Protein AF-Q8HUH1-F1 (afdb_monomer)

Nearest PDB structures (foldseek):
  8cwo-assembly1_B  TM=6.783E-01  e=5.719E-05  Cutibacterium acnes
  8btr-assembly1_SA  TM=8.989E-01  e=6.596E-02  Giardia lamblia ATCC 50803
  5xxu-assembly1_A  TM=7.830E-01  e=4.442E-02  Toxoplasma gondii
  8b2l-assembly1_Z1  TM=8.410E-01  e=2.632E-01  Nicotiana tabacum
  4zqb-assembly1_B  TM=5.937E-01  e=9.204E-01  Cereibacter sphaeroides 2.4.1

Mean predicted aligned error: 14.76 Å

Radius of gyration: 34.45 Å; Cα contacts (8 Å, |Δi|>4): 118; chains: 1; bounding box: 95×51×96 Å

Solvent-accessible surface area (backbone atoms only — not comparable to full-atom values): 11900 Å² total; per-residue (Å²): 114,67,68,60,53,54,51,52,53,51,52,53,51,52,54,50,52,56,53,49,53,52,51,53,50,52,51,52,53,54,52,50,53,52,52,52,52,50,54,52,50,52,54,53,50,62,73,46,51,72,72,58,67,78,52,89,68,57,69,69,55,52,51,50,47,49,51,51,48,42,46,65,75,43,34,77,52,85,72,56,60,67,80,71,58,49,51,69,60,36,66,79,41,59,70,69,62,36,51,53,51,51,53,52,47,55,53,46,46,77,75,44,46,71,61,46,71,60,66,94,72,52,70,76,60,47,42,73,38,73,48,78,46,64,40,55,78,83,40,45,67,58,53,54,50,31,61,76,57,53,32,45,36,38,26,38,34,40,96,91,42,69,70,89,82,35,81,41,74,45,85,41,62,53,86,42,68,68,48,45,52,51,56,54,50,52,49,54,54,51,53,53,50,52,50,52,49,52,55,50,52,55,54,56,65,72,74,109

Foldseek 3Di:
DVVVVVVVVVVVVVVVVVVVVVVVVVVVVVVVVVVVVVVVVVVVVVVCVVVCPPPDDPPVVVVVVCVVVCCVLLVQDVVDPCPDPLCVVLVVDDPVVSVVVVVVVVVSCVPCVVVSPDDPDDLVVQLVAEEEEFPCVVCVVVLVVCVVSNHAYEYADEPPGDCVSHPHYDDDDRVDPVGVCVVVVVVVVVVVVVVVVVVVVVVVVVVD

pLDDT: mean 84.34, std 13.66, range [44.09, 97.88]

InterPro domains:
  IPR001865 Small ribosomal subunit protein uS2 [PF00318] (86-187)
  IPR001865 Small ribosomal subunit protein uS2 [PR00395] (128-145)
  IPR001865 Small ribosomal subunit protein uS2 [PR00395] (145-156)
  IPR001865 Small ribosomal subunit protein uS2 [PR00395] (166-180)
  IPR005706 Sm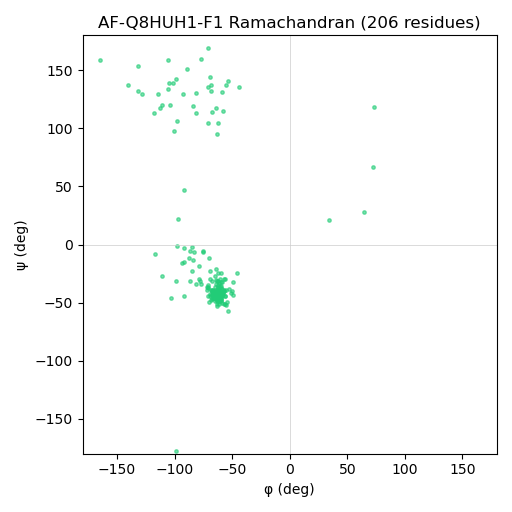all ribosomal subunit protein uS2, bacteria/mitochondria/plastid [MF_00291_B] (3-186)
  IPR005706 Small ribosomal subunit protein uS2, bacteria/mitochondria/plastid [PTHR12534] (100-202)
  IPR005706 Small ribosomal subunit protein uS2, bacteria/mitochondria/plastid [TIGR01011] (86-189)
  IPR023591 Small ribosomal subunit protein uS2, flavodoxin-like domain superfamily [SSF52313] (36-192)

Sequence (208 aa):
MNVYVTLKTKLVAELRQIKQTLQTERNIIRVLRRKLKQIAAQKRFIKFLPKLRYLPTPVTKIEQTARFLVKKFVDPKMKYPMDSIYDKKLSRQSKKVAASRKKKWQRLEKYLGGISNMTKIKEKQIANNVAIIIGQQEEMNAVRECQKLGIKMFHIVDTNCNPGLADHFIPANDDARNSIKFILGKFLTRIRLAHKIKVKFKKTSLKK

Structure (mmCIF, N/CA/C/O backbone):
data_AF-Q8HUH1-F1
#
_entry.id   AF-Q8HUH1-F1
#
loop_
_atom_site.group_PDB
_atom_site.id
_atom_site.type_symbol
_atom_site.label_atom_id
_atom_site.label_alt_id
_atom_site.label_comp_id
_atom_site.label_asym_id
_atom_site.label_entity_id
_atom_site.label_seq_id
_atom_site.pdbx_PDB_ins_code
_atom_site.Cartn_x
_atom_site.Cartn_y
_atom_site.Cartn_z
_atom_site.occupancy
_atom_site.B_iso_or_equiv
_atom_site.auth_seq_id
_atom_site.auth_comp_id
_atom_site.auth_asym_id
_atom_site.auth_atom_id
_atom_site.pdbx_PDB_model_num
ATOM 1 N N . MET A 1 1 ? 70.203 20.960 -59.974 1.00 71.69 1 MET A N 1
ATOM 2 C CA . MET A 1 1 ? 69.481 19.678 -59.771 1.00 71.69 1 MET A CA 1
ATOM 3 C C . MET A 1 1 ? 69.133 19.402 -58.301 1.00 71.69 1 MET A C 1
ATOM 5 O O . MET A 1 1 ? 67.994 19.042 -58.032 1.00 71.69 1 MET A O 1
ATOM 9 N N . ASN A 1 2 ? 70.050 19.624 -57.346 1.00 86.56 2 ASN A N 1
ATOM 10 C CA . ASN A 1 2 ? 69.854 19.256 -55.930 1.00 86.56 2 ASN A CA 1
ATOM 11 C C . ASN A 1 2 ? 68.666 19.952 -55.228 1.00 86.56 2 ASN A C 1
ATOM 13 O O . ASN A 1 2 ? 67.898 19.305 -54.524 1.00 86.56 2 ASN A O 1
ATOM 17 N N . VAL A 1 3 ? 68.453 21.252 -55.476 1.00 91.69 3 VAL A N 1
ATOM 18 C CA . VAL A 1 3 ? 67.347 22.022 -54.865 1.00 91.69 3 VAL A CA 1
ATOM 19 C C . VAL A 1 3 ? 65.976 21.439 -55.223 1.00 91.69 3 VAL A C 1
ATOM 21 O O . VAL A 1 3 ? 65.126 21.278 -54.351 1.00 91.69 3 VAL A O 1
ATOM 24 N N . TYR A 1 4 ? 65.774 21.064 -56.490 1.00 92.69 4 TYR A N 1
ATOM 25 C CA . TYR A 1 4 ? 64.523 20.464 -56.958 1.00 92.69 4 TYR A CA 1
ATOM 26 C C . TYR A 1 4 ? 64.234 19.129 -56.263 1.00 92.69 4 TYR A C 1
ATOM 28 O O . TYR A 1 4 ? 63.110 18.895 -55.824 1.00 92.69 4 TYR A O 1
ATOM 36 N N . VAL A 1 5 ? 65.250 18.271 -56.114 1.00 93.19 5 VAL A N 1
ATOM 37 C CA . VAL A 1 5 ? 65.106 16.984 -55.418 1.00 93.19 5 VAL A CA 1
ATOM 38 C C . VAL A 1 5 ? 64.704 17.211 -53.960 1.00 93.19 5 VAL A C 1
ATOM 40 O O . VAL A 1 5 ? 63.746 16.594 -53.502 1.00 93.19 5 VAL A O 1
ATOM 43 N N . THR A 1 6 ? 65.348 18.151 -53.262 1.00 93.38 6 THR A N 1
ATOM 44 C CA . THR A 1 6 ? 65.014 18.507 -51.872 1.00 93.38 6 THR A CA 1
ATOM 45 C C . THR A 1 6 ? 63.602 19.081 -51.725 1.00 93.38 6 THR A C 1
ATOM 47 O O . THR A 1 6 ? 62.892 18.753 -50.775 1.00 93.38 6 THR A O 1
ATOM 50 N N . LEU A 1 7 ? 63.155 19.931 -52.654 1.00 93.56 7 LEU A N 1
ATOM 51 C CA . LEU A 1 7 ? 61.783 20.454 -52.647 1.00 93.56 7 LEU A CA 1
ATOM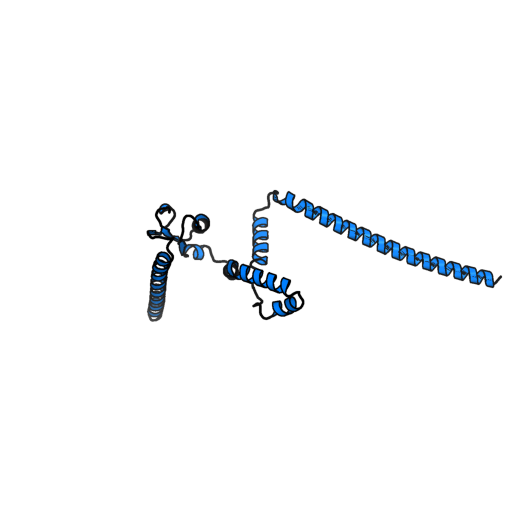 52 C C . LEU A 1 7 ? 60.760 19.344 -52.907 1.00 93.56 7 LEU A C 1
ATOM 54 O O . LEU A 1 7 ? 59.748 19.262 -52.213 1.00 93.56 7 LEU A O 1
ATOM 58 N N . LYS A 1 8 ? 61.047 18.447 -53.857 1.00 94.50 8 LYS A N 1
ATOM 59 C CA . LYS A 1 8 ? 60.194 17.297 -54.171 1.00 94.50 8 LYS A CA 1
ATOM 60 C C . LYS A 1 8 ? 60.069 16.345 -52.980 1.00 94.50 8 LYS A C 1
ATOM 62 O O . LYS A 1 8 ? 58.963 15.896 -52.688 1.00 94.50 8 LYS A O 1
ATOM 67 N N . THR A 1 9 ? 61.161 16.040 -52.276 1.00 93.94 9 THR A N 1
ATOM 68 C CA . THR A 1 9 ? 61.117 15.163 -51.092 1.00 93.94 9 THR A CA 1
ATOM 69 C C . THR A 1 9 ? 60.332 15.795 -49.946 1.00 93.94 9 THR A C 1
ATOM 71 O O . THR A 1 9 ? 59.508 15.104 -49.345 1.00 93.94 9 THR A O 1
ATOM 74 N N . LYS A 1 10 ? 60.506 17.102 -49.697 1.00 94.75 10 LYS A N 1
ATOM 75 C CA . LYS A 1 10 ? 59.696 17.859 -48.727 1.00 94.75 10 LYS A CA 1
ATOM 76 C C . LYS A 1 10 ? 58.208 17.819 -49.078 1.00 94.75 10 LYS A C 1
ATOM 78 O O . LYS A 1 10 ? 57.406 17.417 -48.244 1.00 94.75 10 LYS A O 1
ATOM 83 N N . LEU A 1 11 ? 57.843 18.126 -50.325 1.00 95.44 11 LEU A N 1
ATOM 84 C CA . LEU A 1 11 ? 56.451 18.081 -50.788 1.00 95.44 11 LEU A CA 1
ATOM 85 C C . LEU A 1 11 ? 55.827 16.688 -50.606 1.00 95.44 11 LEU A C 1
ATOM 87 O O . LEU A 1 11 ? 54.699 16.561 -50.135 1.00 95.44 11 LEU A O 1
ATOM 91 N N . VAL A 1 12 ? 56.560 15.625 -50.949 1.00 95.94 12 VAL A N 1
ATOM 92 C CA . VAL A 1 12 ? 56.089 14.242 -50.768 1.00 95.94 12 VAL A CA 1
ATOM 93 C C . VAL A 1 12 ? 55.913 13.894 -49.285 1.00 95.94 12 VAL A C 1
ATOM 95 O O . VAL A 1 12 ? 54.976 13.168 -48.949 1.00 95.94 12 VAL A O 1
ATOM 98 N N . ALA A 1 13 ? 56.777 14.392 -48.397 1.00 95.06 13 ALA A N 1
ATOM 99 C CA . ALA A 1 13 ? 56.647 14.188 -46.955 1.00 95.06 13 ALA A CA 1
ATOM 100 C C . ALA A 1 13 ? 55.390 14.876 -46.392 1.00 95.06 13 ALA A C 1
ATOM 102 O O . ALA A 1 13 ? 54.606 14.220 -45.704 1.00 95.06 13 ALA A O 1
ATOM 103 N N . GLU A 1 14 ? 55.143 16.133 -46.768 1.00 95.88 14 GLU A N 1
ATOM 104 C CA . GLU A 1 14 ? 53.935 16.885 -46.391 1.00 95.88 14 GLU A CA 1
ATOM 105 C C . GLU A 1 14 ? 52.658 16.186 -46.883 1.00 95.88 14 GLU A C 1
ATOM 107 O O . GLU A 1 14 ? 51.730 15.927 -46.115 1.00 95.88 14 GLU A O 1
ATOM 112 N N . LEU A 1 15 ? 52.628 15.756 -48.151 1.00 97.06 15 LEU A N 1
ATOM 113 C CA . LEU A 1 15 ? 51.492 15.011 -48.708 1.00 97.06 15 LEU A CA 1
ATOM 114 C C . LEU A 1 15 ? 51.233 13.690 -47.967 1.00 97.06 15 LEU A C 1
ATOM 116 O O . LEU A 1 15 ? 50.078 13.287 -47.798 1.00 97.06 15 LEU A O 1
ATOM 120 N N . ARG A 1 16 ? 52.286 13.001 -47.503 1.00 96.12 16 ARG A N 1
ATOM 121 C CA . ARG A 1 16 ? 52.143 11.789 -46.679 1.00 96.12 16 ARG A CA 1
ATOM 122 C C . ARG A 1 16 ? 51.528 12.103 -45.316 1.00 96.12 16 ARG A C 1
ATOM 124 O O . ARG A 1 16 ? 50.660 11.342 -44.888 1.00 96.12 16 ARG A O 1
ATOM 131 N N . GLN A 1 17 ? 51.924 13.198 -44.667 1.00 95.56 17 GLN A N 1
ATOM 132 C CA . GLN A 1 17 ? 51.336 13.626 -43.393 1.00 95.56 17 GLN A CA 1
ATOM 133 C C . GLN A 1 17 ? 49.855 13.988 -43.552 1.00 95.56 17 GLN A C 1
ATOM 135 O O . GLN A 1 17 ? 49.021 13.455 -42.821 1.00 95.56 17 GLN A O 1
ATOM 140 N N . ILE A 1 18 ? 49.506 14.780 -44.573 1.00 95.81 18 ILE A N 1
ATOM 141 C CA . ILE A 1 18 ? 48.110 15.133 -44.895 1.00 95.81 18 ILE A CA 1
ATOM 142 C C . ILE A 1 18 ? 47.269 13.873 -45.155 1.00 95.81 18 ILE A C 1
ATOM 144 O O . ILE A 1 18 ? 46.130 13.750 -44.706 1.00 95.81 18 ILE A O 1
ATOM 148 N N . LYS A 1 19 ? 47.827 12.883 -45.860 1.00 96.75 19 LYS A N 1
ATOM 149 C CA . LYS A 1 19 ? 47.139 11.608 -46.097 1.00 96.75 19 LYS A CA 1
ATOM 150 C C . LYS A 1 19 ? 46.885 10.838 -44.795 1.00 96.75 19 LYS A C 1
ATOM 152 O O . LYS A 1 19 ? 45.825 10.225 -44.653 1.00 96.75 19 LYS A O 1
ATOM 157 N N . GLN A 1 20 ? 47.837 10.843 -43.861 1.00 95.38 20 GLN A N 1
ATOM 158 C CA . GLN A 1 20 ? 47.699 10.173 -42.565 1.00 95.38 20 GLN A CA 1
ATOM 159 C C . GLN A 1 20 ? 46.637 10.843 -41.684 1.00 95.38 20 GLN A C 1
ATOM 161 O O . GLN A 1 20 ? 45.784 10.135 -41.146 1.00 95.38 20 GLN A O 1
ATOM 166 N N . THR A 1 21 ? 46.637 12.177 -41.584 1.00 96.00 21 THR A N 1
ATOM 167 C CA . THR A 1 21 ? 45.631 12.932 -40.813 1.00 96.00 21 THR A CA 1
ATOM 168 C C . THR A 1 21 ? 44.225 12.740 -41.379 1.00 96.00 21 THR A C 1
ATOM 170 O O . THR A 1 21 ? 43.282 12.452 -40.647 1.00 96.00 21 THR A O 1
ATOM 173 N N . LEU A 1 22 ? 44.078 12.754 -42.704 1.00 96.56 22 LEU A N 1
ATOM 174 C CA . LEU A 1 22 ? 42.796 12.481 -43.352 1.00 96.56 22 LEU A CA 1
ATOM 175 C C . LEU A 1 22 ? 42.304 11.052 -43.049 1.00 96.56 22 LEU A C 1
ATOM 177 O O . LEU A 1 22 ? 41.114 10.820 -42.810 1.00 96.56 22 LEU A O 1
ATOM 181 N N . GLN A 1 23 ? 43.208 10.069 -43.017 1.00 95.44 23 GLN A N 1
ATOM 182 C CA . GLN A 1 23 ? 42.856 8.688 -42.689 1.00 95.44 23 GLN A CA 1
ATOM 183 C C . GLN A 1 23 ? 42.411 8.526 -41.224 1.00 95.44 23 GLN A C 1
ATOM 185 O O . GLN A 1 23 ? 41.454 7.786 -40.961 1.00 95.44 23 GLN A O 1
ATOM 190 N N . THR A 1 24 ? 43.052 9.212 -40.270 1.00 95.44 24 THR A N 1
ATOM 191 C CA . THR A 1 24 ? 42.638 9.192 -38.856 1.00 95.44 24 THR A CA 1
ATOM 192 C C . THR A 1 24 ? 41.284 9.874 -38.661 1.00 95.44 24 THR A C 1
ATOM 194 O O . THR A 1 24 ? 40.402 9.288 -38.026 1.00 95.44 24 THR A O 1
ATOM 197 N N . GLU A 1 25 ? 41.046 11.024 -39.294 1.00 95.44 25 GLU A N 1
ATOM 198 C CA . GLU A 1 25 ? 39.745 11.706 -39.282 1.00 95.44 25 GLU A CA 1
ATOM 199 C C . GLU A 1 25 ? 38.627 10.844 -39.880 1.00 95.44 25 GLU A C 1
ATOM 201 O O . GLU A 1 25 ? 37.563 10.678 -39.273 1.00 95.44 25 GLU A O 1
ATOM 206 N N . ARG A 1 26 ? 38.872 10.200 -41.031 1.00 95.75 26 ARG A N 1
ATOM 207 C CA . ARG A 1 26 ? 37.918 9.253 -41.638 1.00 95.75 26 ARG A CA 1
ATOM 208 C C . ARG A 1 26 ? 37.561 8.112 -40.687 1.00 95.75 26 ARG A C 1
ATOM 210 O O . ARG A 1 26 ? 36.394 7.712 -40.620 1.00 95.75 26 ARG A O 1
ATOM 217 N N . ASN A 1 27 ? 38.536 7.585 -39.947 1.00 95.75 27 ASN A N 1
ATOM 218 C CA . ASN A 1 27 ? 38.299 6.536 -38.957 1.00 95.75 27 ASN A CA 1
ATOM 219 C C . ASN A 1 27 ? 37.453 7.047 -37.777 1.00 95.75 27 ASN A C 1
ATOM 221 O O . ASN A 1 27 ? 36.496 6.371 -37.387 1.00 95.75 27 ASN A O 1
ATOM 225 N N . ILE A 1 28 ? 37.734 8.250 -37.263 1.00 95.94 28 ILE A N 1
ATOM 226 C CA . ILE A 1 28 ? 36.953 8.893 -36.193 1.00 95.94 28 ILE A CA 1
ATOM 227 C C . ILE A 1 28 ? 35.496 9.094 -36.632 1.00 95.94 28 ILE A C 1
ATOM 229 O O . ILE A 1 28 ? 34.571 8.669 -35.931 1.00 95.94 28 ILE A O 1
ATOM 233 N N . ILE A 1 29 ? 35.272 9.645 -37.830 1.00 96.12 29 ILE A N 1
ATOM 234 C CA . ILE A 1 29 ? 33.930 9.853 -38.397 1.00 96.12 29 ILE A CA 1
ATOM 235 C C . ILE A 1 29 ? 33.189 8.518 -38.548 1.00 96.12 29 ILE A C 1
ATOM 237 O O . ILE A 1 29 ? 32.000 8.423 -38.227 1.00 96.12 29 ILE A O 1
ATOM 241 N N . ARG A 1 30 ? 33.873 7.454 -38.991 1.00 96.25 30 ARG A N 1
ATOM 242 C CA . ARG A 1 30 ? 33.279 6.113 -39.127 1.00 96.25 30 ARG A CA 1
ATOM 243 C C . ARG A 1 30 ? 32.783 5.572 -37.783 1.00 96.25 30 ARG A C 1
ATOM 245 O O . ARG A 1 30 ? 31.670 5.045 -37.712 1.00 96.25 30 ARG A O 1
ATOM 252 N N . VAL A 1 31 ? 33.575 5.711 -36.718 1.00 96.50 31 VAL A N 1
ATOM 253 C CA . VAL A 1 31 ? 33.194 5.279 -35.360 1.00 96.50 31 VAL A CA 1
ATOM 254 C C . VAL A 1 31 ? 32.037 6.122 -34.821 1.00 96.50 31 VAL A C 1
ATOM 256 O O . VAL A 1 31 ? 31.073 5.567 -34.285 1.00 96.50 31 VAL A O 1
ATOM 259 N N . LEU A 1 32 ? 32.083 7.442 -35.014 1.00 97.12 32 LEU A N 1
ATOM 260 C CA . LEU A 1 32 ? 31.020 8.352 -34.590 1.00 97.12 32 LEU A CA 1
ATOM 261 C C . LEU A 1 32 ? 29.682 8.010 -35.266 1.00 97.12 32 LEU A C 1
ATOM 263 O O . LEU A 1 32 ? 28.665 7.881 -34.583 1.00 97.12 32 LEU A O 1
ATOM 267 N N . ARG A 1 33 ? 29.686 7.756 -36.583 1.00 97.00 33 ARG A N 1
ATOM 268 C CA . ARG A 1 33 ? 28.496 7.317 -37.337 1.00 97.00 33 ARG A CA 1
ATOM 269 C C . ARG A 1 33 ? 27.902 6.019 -36.780 1.00 97.00 33 ARG A C 1
ATOM 271 O O . ARG A 1 33 ? 26.683 5.917 -36.649 1.00 97.00 33 ARG A O 1
ATOM 278 N N . ARG A 1 34 ? 28.737 5.039 -36.401 1.00 95.75 34 ARG A N 1
ATOM 279 C CA . ARG A 1 34 ? 28.272 3.785 -35.769 1.00 95.75 34 ARG A CA 1
ATOM 280 C C . ARG A 1 34 ? 27.598 4.040 -34.416 1.00 95.75 34 ARG A C 1
ATOM 282 O O . ARG A 1 34 ? 26.506 3.520 -34.188 1.00 95.75 34 ARG A O 1
ATOM 289 N N . LYS A 1 35 ? 28.197 4.872 -33.555 1.00 95.94 35 LYS A N 1
ATOM 290 C CA . LYS A 1 35 ? 27.619 5.242 -32.247 1.00 95.94 35 LYS A CA 1
ATOM 291 C C . LYS A 1 35 ? 26.292 5.990 -32.397 1.00 95.94 35 LYS A C 1
ATOM 293 O O . LYS A 1 35 ? 25.323 5.657 -31.720 1.00 95.94 35 LYS A O 1
ATOM 298 N N . LEU A 1 36 ? 26.211 6.943 -33.329 1.00 96.25 36 LEU A N 1
ATOM 299 C CA . LEU A 1 36 ? 24.969 7.669 -33.618 1.00 96.25 36 LEU A CA 1
ATOM 300 C C . LEU A 1 36 ? 23.858 6.729 -34.109 1.00 96.25 36 LEU A C 1
ATOM 302 O O . LEU A 1 36 ? 22.723 6.836 -33.645 1.00 96.25 36 LEU A O 1
ATOM 306 N N . LYS A 1 37 ? 24.184 5.755 -34.972 1.00 95.88 37 LYS A N 1
ATOM 307 C CA . LYS A 1 37 ? 23.226 4.735 -35.433 1.00 95.88 37 LYS A CA 1
ATOM 308 C C . LYS A 1 37 ? 22.716 3.859 -34.282 1.00 95.88 37 LYS A C 1
ATOM 310 O O . LYS A 1 37 ? 21.519 3.585 -34.219 1.00 95.88 37 LYS A O 1
ATOM 315 N N . GLN A 1 38 ? 23.587 3.466 -33.348 1.00 94.44 38 GLN A N 1
ATOM 316 C CA . GLN A 1 38 ? 23.181 2.735 -32.140 1.00 94.44 38 GLN A CA 1
ATOM 317 C C . GLN A 1 38 ? 22.246 3.561 -31.249 1.00 94.44 38 GLN A C 1
ATOM 319 O O . GLN A 1 38 ? 21.198 3.062 -30.844 1.00 94.44 38 GLN A O 1
ATOM 324 N N . ILE A 1 39 ? 22.574 4.830 -30.986 1.00 92.75 39 ILE A N 1
ATOM 325 C CA . ILE A 1 39 ? 21.726 5.726 -30.184 1.00 92.75 39 ILE A CA 1
ATOM 326 C C . ILE A 1 39 ? 20.357 5.919 -30.854 1.00 92.75 39 ILE A C 1
ATOM 328 O O . ILE A 1 39 ? 19.325 5.879 -30.184 1.00 92.75 39 ILE A O 1
ATOM 332 N N . ALA A 1 40 ? 20.320 6.084 -32.179 1.00 92.38 40 ALA A N 1
ATOM 333 C CA . ALA A 1 40 ? 19.071 6.184 -32.930 1.00 92.38 40 ALA A CA 1
ATOM 334 C C . ALA A 1 40 ? 18.226 4.900 -32.821 1.00 92.38 40 ALA A C 1
ATOM 336 O O . ALA A 1 40 ? 17.015 4.978 -32.600 1.00 92.38 40 ALA A O 1
ATOM 337 N N . ALA A 1 41 ? 18.854 3.720 -32.901 1.00 91.81 41 ALA A N 1
ATOM 338 C CA . ALA A 1 41 ? 18.177 2.436 -32.717 1.00 91.81 41 ALA A CA 1
ATOM 339 C C . ALA A 1 41 ? 17.604 2.279 -31.297 1.00 91.81 41 ALA A C 1
ATOM 341 O O . ALA A 1 41 ? 16.448 1.884 -31.147 1.00 91.81 41 ALA A O 1
ATOM 342 N N . GLN A 1 42 ? 18.361 2.664 -30.264 1.00 89.50 42 GLN A N 1
ATOM 343 C CA . GLN A 1 42 ? 17.894 2.663 -28.873 1.00 89.50 42 GLN A CA 1
ATOM 344 C C . GLN A 1 42 ? 16.696 3.601 -28.674 1.00 89.50 42 GLN A C 1
ATOM 346 O O . GLN A 1 42 ? 15.692 3.202 -28.085 1.00 89.50 42 GLN A O 1
ATOM 351 N N . LYS A 1 43 ? 16.751 4.826 -29.217 1.00 86.19 43 LYS A N 1
ATOM 352 C CA . LYS A 1 43 ? 15.625 5.775 -29.173 1.00 86.19 43 LYS A CA 1
ATOM 353 C C . LYS A 1 43 ? 14.382 5.217 -29.871 1.00 86.19 43 LYS A C 1
ATOM 355 O O . LYS A 1 43 ? 13.279 5.329 -29.335 1.00 86.19 43 LYS A O 1
ATOM 360 N N . ARG A 1 44 ? 14.551 4.574 -31.034 1.00 84.88 44 ARG A N 1
ATOM 361 C CA . ARG A 1 44 ? 13.457 3.900 -31.748 1.00 84.88 44 ARG A CA 1
ATOM 362 C C . ARG A 1 44 ? 12.860 2.784 -30.891 1.00 84.88 44 ARG A C 1
ATOM 364 O O . ARG A 1 44 ? 11.644 2.742 -30.743 1.00 84.88 44 ARG A O 1
ATOM 371 N N . PHE A 1 45 ? 13.692 1.945 -30.276 1.00 79.81 45 PHE A N 1
ATOM 372 C CA . PHE A 1 45 ? 13.247 0.861 -29.398 1.00 79.81 45 PHE A CA 1
ATOM 373 C C . PHE A 1 45 ? 12.439 1.374 -28.197 1.00 79.81 45 PHE A C 1
ATOM 375 O O . PHE A 1 45 ? 11.352 0.867 -27.934 1.00 79.81 45 PHE A O 1
ATOM 382 N N . ILE A 1 46 ? 12.896 2.445 -27.534 1.00 76.94 46 ILE A N 1
ATOM 383 C CA . ILE A 1 46 ? 12.171 3.067 -26.412 1.00 76.94 46 ILE A CA 1
ATOM 384 C C . ILE A 1 46 ? 10.774 3.548 -26.840 1.00 76.94 46 ILE A C 1
ATOM 386 O O . ILE A 1 46 ? 9.816 3.354 -26.095 1.00 76.94 46 ILE A O 1
ATOM 390 N N . LYS A 1 47 ? 10.620 4.096 -28.055 1.00 80.25 47 LYS A N 1
ATOM 391 C CA . LYS A 1 47 ? 9.306 4.494 -28.602 1.00 80.25 47 LYS A CA 1
ATOM 392 C C . LYS A 1 47 ? 8.365 3.297 -28.822 1.00 80.25 47 LYS A C 1
ATOM 394 O O . LYS A 1 47 ? 7.150 3.468 -28.766 1.00 80.25 47 LYS A O 1
ATOM 399 N N . PHE A 1 48 ? 8.900 2.095 -29.052 1.00 78.31 48 PHE A N 1
ATOM 400 C CA . PHE A 1 48 ? 8.114 0.867 -29.215 1.00 78.31 48 PHE A CA 1
ATOM 401 C C . PHE A 1 48 ? 7.748 0.180 -27.890 1.00 78.31 48 PHE A C 1
ATOM 403 O O . PHE A 1 48 ? 6.742 -0.526 -27.856 1.00 78.31 48 PHE A O 1
ATOM 410 N N . LEU A 1 49 ? 8.490 0.409 -26.796 1.00 73.56 49 LEU A N 1
ATOM 411 C CA . LEU A 1 49 ? 8.260 -0.252 -25.500 1.00 73.56 49 LEU A CA 1
ATOM 412 C C . LEU A 1 49 ? 6.804 -0.191 -24.990 1.00 73.56 49 LEU A C 1
ATOM 414 O O . LEU A 1 49 ? 6.321 -1.221 -24.521 1.00 73.56 49 LEU A O 1
ATOM 418 N N . PRO A 1 50 ? 6.061 0.932 -25.093 1.00 74.44 50 PRO A N 1
ATOM 419 C CA . PRO A 1 50 ? 4.666 0.969 -24.654 1.00 74.44 50 PRO A CA 1
ATOM 420 C C . PRO A 1 50 ? 3.757 -0.005 -25.413 1.00 74.44 50 PRO A C 1
ATOM 422 O O . PRO A 1 50 ? 2.843 -0.562 -24.813 1.00 74.44 50 PRO A O 1
ATOM 425 N N . LYS A 1 51 ? 4.020 -0.255 -26.706 1.00 75.19 51 LYS A N 1
ATOM 426 C CA . LYS A 1 51 ? 3.232 -1.195 -27.524 1.00 75.19 51 LYS A CA 1
ATOM 427 C C . LYS A 1 51 ? 3.437 -2.648 -27.091 1.00 75.19 51 LYS A C 1
ATOM 429 O O . LYS A 1 51 ? 2.515 -3.445 -27.189 1.00 75.19 51 LYS A O 1
ATOM 434 N N . LEU A 1 52 ? 4.616 -2.974 -26.556 1.00 69.81 52 LEU A N 1
ATOM 435 C CA . LEU A 1 52 ? 4.939 -4.310 -26.044 1.00 69.81 52 LEU A CA 1
ATOM 436 C C . LEU A 1 52 ? 4.284 -4.610 -24.684 1.00 69.81 52 LEU A C 1
ATOM 438 O O . LEU A 1 52 ? 4.380 -5.735 -24.207 1.00 69.81 52 LEU A O 1
ATOM 442 N N . ARG A 1 53 ? 3.608 -3.633 -24.058 1.00 68.62 53 ARG A N 1
ATOM 443 C CA . ARG A 1 53 ? 2.924 -3.815 -22.766 1.00 68.62 53 ARG A CA 1
ATOM 444 C C . ARG A 1 53 ? 1.803 -4.857 -22.829 1.00 68.62 53 ARG A C 1
ATOM 446 O O . ARG A 1 53 ? 1.556 -5.515 -21.829 1.00 68.62 53 ARG A O 1
ATOM 453 N N . TYR A 1 54 ? 1.146 -4.991 -23.981 1.00 70.12 54 TYR A N 1
ATOM 454 C CA . TYR A 1 54 ? 0.009 -5.898 -24.177 1.00 70.12 54 TYR A CA 1
ATOM 455 C C . TYR A 1 54 ? 0.419 -7.333 -24.530 1.00 70.12 54 TYR A C 1
ATOM 457 O O . TYR A 1 54 ? -0.447 -8.184 -24.700 1.00 70.12 54 TYR A O 1
ATOM 465 N N . LEU A 1 55 ? 1.719 -7.616 -24.670 1.00 72.88 55 LEU A N 1
ATOM 466 C CA . LEU A 1 55 ? 2.170 -8.981 -24.916 1.00 72.88 55 LEU A CA 1
ATOM 467 C C . LEU A 1 55 ? 1.928 -9.840 -23.668 1.00 72.88 55 LEU A C 1
ATOM 469 O O . LEU A 1 55 ? 2.234 -9.386 -22.558 1.00 72.88 55 LEU A O 1
ATOM 473 N N . PRO A 1 56 ? 1.439 -11.083 -23.830 1.00 74.06 56 PRO A N 1
ATOM 474 C CA . PRO A 1 56 ? 1.331 -12.014 -22.719 1.00 74.06 56 PRO A CA 1
ATOM 475 C C . PRO A 1 56 ? 2.725 -12.206 -22.116 1.00 74.06 56 PRO A C 1
ATOM 477 O O . PRO A 1 56 ? 3.654 -12.691 -22.763 1.00 74.06 56 PRO A O 1
ATOM 480 N N . THR A 1 57 ? 2.894 -11.763 -20.873 1.00 72.62 57 THR A N 1
ATOM 481 C CA . THR A 1 57 ? 4.117 -12.004 -20.111 1.00 72.62 57 THR A CA 1
ATOM 482 C C . THR A 1 57 ? 3.920 -13.283 -19.304 1.00 72.62 57 THR A C 1
ATOM 484 O O . THR A 1 57 ? 2.905 -13.406 -18.619 1.00 72.62 57 THR A O 1
ATOM 487 N N . PRO A 1 58 ? 4.859 -14.247 -19.354 1.00 79.75 58 PRO A N 1
ATOM 488 C CA . PRO A 1 58 ? 4.790 -15.415 -18.486 1.00 79.75 58 PRO A CA 1
ATOM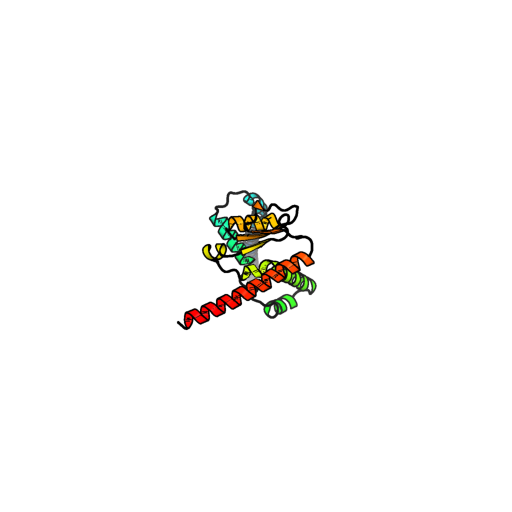 489 C C . PRO A 1 58 ? 4.669 -14.982 -17.020 1.00 79.75 58 PRO A C 1
ATOM 491 O O . PRO A 1 58 ? 5.350 -14.040 -16.604 1.00 79.75 58 PRO A O 1
ATOM 494 N N . VAL A 1 59 ? 3.848 -15.681 -16.229 1.00 78.69 59 VAL A N 1
ATOM 495 C CA . VAL A 1 59 ? 3.607 -15.363 -14.805 1.00 78.69 59 VAL A CA 1
ATOM 496 C C . VAL A 1 59 ? 4.926 -15.247 -14.027 1.00 78.69 59 VAL A C 1
ATOM 498 O O . VAL A 1 59 ? 5.109 -14.321 -13.239 1.00 78.69 59 VAL A O 1
ATOM 501 N N . THR A 1 60 ? 5.902 -16.102 -14.346 1.00 79.62 60 THR A N 1
ATOM 502 C CA . THR A 1 60 ? 7.261 -16.070 -13.778 1.00 79.62 60 THR A CA 1
ATOM 503 C C . THR A 1 60 ? 7.988 -14.750 -14.041 1.00 79.62 60 THR A C 1
ATOM 505 O O . THR A 1 60 ? 8.702 -14.246 -13.176 1.00 79.62 60 THR A O 1
ATOM 508 N N . LYS A 1 61 ? 7.798 -14.141 -15.216 1.00 79.25 61 LYS A N 1
ATOM 509 C CA . LYS A 1 61 ? 8.422 -12.867 -15.586 1.00 79.25 61 LYS A CA 1
ATOM 510 C C . LYS A 1 61 ? 7.739 -11.678 -14.917 1.00 79.25 61 LYS A C 1
ATOM 512 O O . LYS A 1 61 ? 8.428 -10.724 -14.549 1.00 79.25 61 LYS A O 1
ATOM 517 N N . ILE A 1 62 ? 6.420 -11.740 -14.715 1.00 75.62 62 ILE A N 1
ATOM 518 C CA . ILE A 1 62 ? 5.680 -10.761 -13.903 1.00 75.62 62 ILE A CA 1
ATOM 519 C C . ILE A 1 62 ? 6.183 -10.819 -12.461 1.00 75.62 62 ILE A C 1
ATOM 521 O O . ILE A 1 62 ? 6.550 -9.782 -11.919 1.00 75.62 62 ILE A O 1
ATOM 525 N N . GLU A 1 63 ? 6.298 -12.015 -11.876 1.00 74.69 63 GLU A N 1
ATOM 526 C CA . GLU A 1 63 ? 6.836 -12.207 -10.524 1.00 74.69 63 GLU A CA 1
ATOM 527 C C . GLU A 1 63 ? 8.278 -11.693 -10.413 1.00 74.69 63 GLU A C 1
ATOM 529 O O . GLU A 1 63 ? 8.597 -10.962 -9.481 1.00 74.69 63 GLU A O 1
ATOM 534 N N . GLN A 1 64 ? 9.154 -12.007 -11.373 1.00 76.25 64 GLN A N 1
ATOM 535 C CA . GLN A 1 64 ? 10.531 -11.498 -11.398 1.00 76.25 64 GLN A CA 1
ATOM 536 C C . GLN A 1 64 ? 10.584 -9.974 -11.523 1.00 76.25 64 GLN A C 1
ATOM 538 O O . GLN A 1 64 ? 11.397 -9.336 -10.857 1.00 76.25 64 GLN A O 1
ATOM 543 N N . THR A 1 65 ? 9.718 -9.382 -12.349 1.00 72.56 65 THR A N 1
ATOM 544 C CA . THR A 1 65 ? 9.639 -7.927 -12.534 1.00 72.56 65 THR A CA 1
ATOM 545 C C . THR A 1 65 ? 9.089 -7.261 -11.282 1.00 72.56 65 THR A C 1
ATOM 547 O O . THR A 1 65 ? 9.669 -6.286 -10.821 1.00 72.56 65 THR A O 1
ATOM 550 N N . ALA A 1 66 ? 8.033 -7.810 -10.683 1.00 71.50 66 ALA A N 1
ATOM 551 C CA . ALA A 1 66 ? 7.489 -7.361 -9.411 1.00 71.50 66 ALA A CA 1
ATOM 552 C C . ALA A 1 66 ? 8.540 -7.496 -8.309 1.00 71.50 66 ALA A C 1
ATOM 554 O O . ALA A 1 66 ? 8.805 -6.522 -7.629 1.00 71.50 66 ALA A O 1
ATOM 555 N N . ARG A 1 67 ? 9.239 -8.630 -8.192 1.00 67.81 67 ARG A N 1
ATOM 556 C CA . ARG A 1 67 ? 10.346 -8.826 -7.245 1.00 67.81 67 ARG A CA 1
ATOM 557 C C . ARG A 1 67 ? 11.495 -7.862 -7.505 1.00 67.81 67 ARG A C 1
ATOM 559 O O . ARG A 1 67 ? 12.082 -7.388 -6.548 1.00 67.81 67 ARG A O 1
ATOM 566 N N . PHE A 1 68 ? 11.827 -7.553 -8.756 1.00 69.88 68 PHE A N 1
ATOM 567 C CA . PHE A 1 68 ? 12.854 -6.571 -9.108 1.00 69.88 68 PHE A CA 1
ATOM 568 C C . PHE A 1 68 ? 12.426 -5.139 -8.778 1.00 69.88 68 PHE A C 1
ATOM 570 O O . PHE A 1 68 ? 13.225 -4.374 -8.250 1.00 69.88 68 PHE A O 1
ATOM 577 N N . LEU A 1 69 ? 11.177 -4.771 -9.072 1.00 64.38 69 LEU A N 1
ATOM 578 C CA . LEU A 1 69 ? 10.609 -3.462 -8.765 1.00 64.38 69 LEU A CA 1
ATOM 579 C C . LEU A 1 69 ? 10.444 -3.295 -7.261 1.00 64.38 69 LEU A C 1
ATOM 581 O O . LEU A 1 69 ? 10.913 -2.304 -6.730 1.00 64.38 69 LEU A O 1
ATOM 585 N N . VAL A 1 70 ? 9.866 -4.277 -6.573 1.00 63.66 70 VAL A N 1
ATOM 586 C CA . VAL A 1 70 ? 9.814 -4.364 -5.114 1.00 63.66 70 VAL A CA 1
ATOM 587 C C . VAL A 1 70 ? 11.232 -4.305 -4.586 1.00 63.66 70 VAL A C 1
ATOM 589 O O . VAL A 1 70 ? 11.512 -3.397 -3.850 1.00 63.66 70 VAL A O 1
ATOM 592 N N . LYS A 1 71 ? 12.196 -5.101 -5.042 1.00 62.53 71 LYS A N 1
ATOM 593 C CA . LYS A 1 71 ? 13.592 -4.961 -4.597 1.00 62.53 71 LYS A CA 1
ATOM 594 C C . LYS A 1 71 ? 14.206 -3.590 -4.906 1.00 62.53 71 LYS A C 1
ATOM 596 O O . LYS A 1 71 ? 15.133 -3.228 -4.222 1.00 62.53 71 LYS A O 1
ATOM 601 N N . LYS A 1 72 ? 13.735 -2.829 -5.899 1.00 61.22 72 LYS A N 1
ATOM 602 C CA . LYS A 1 72 ? 14.194 -1.450 -6.171 1.00 61.22 72 LYS A CA 1
ATOM 603 C C . LYS A 1 72 ? 13.456 -0.371 -5.367 1.00 61.22 72 LYS A C 1
ATOM 605 O O . LYS A 1 72 ? 13.997 0.703 -5.127 1.00 61.22 72 LYS A O 1
ATOM 610 N N . PHE A 1 73 ? 12.184 -0.595 -5.046 1.00 56.56 73 PHE A N 1
ATOM 611 C CA . PHE A 1 73 ? 11.316 0.336 -4.315 1.00 56.56 73 PHE A CA 1
ATOM 612 C C . PHE A 1 73 ? 11.375 0.063 -2.807 1.00 56.56 73 PHE A C 1
ATOM 614 O O . PHE A 1 73 ? 11.529 0.976 -2.006 1.00 56.56 73 PHE A O 1
ATOM 621 N N . VAL A 1 74 ? 11.308 -1.216 -2.472 1.00 52.47 74 VAL A N 1
ATOM 622 C CA . VAL A 1 74 ? 11.662 -1.934 -1.243 1.00 52.47 74 VAL A CA 1
ATOM 623 C C . VAL A 1 74 ? 13.117 -2.426 -1.365 1.00 52.47 74 VAL A C 1
ATOM 625 O O . VAL A 1 74 ? 13.436 -3.597 -1.149 1.00 52.47 74 VAL A O 1
ATOM 628 N N . ASP A 1 75 ? 14.018 -1.537 -1.793 1.00 46.66 75 ASP A N 1
ATOM 629 C CA . ASP A 1 75 ? 15.451 -1.787 -1.637 1.00 46.66 75 ASP A CA 1
ATOM 630 C C . ASP A 1 75 ? 15.721 -1.975 -0.145 1.00 46.66 75 ASP A C 1
ATOM 632 O O . ASP A 1 75 ? 15.231 -1.169 0.657 1.00 46.66 75 ASP A O 1
ATOM 636 N N . PRO A 1 76 ? 16.454 -3.041 0.244 1.00 44.53 76 PRO A N 1
ATOM 637 C CA . PRO A 1 76 ? 16.734 -3.333 1.627 1.00 44.53 76 PRO A CA 1
ATOM 638 C C . PRO A 1 76 ? 17.524 -2.152 2.109 1.00 44.53 76 PRO A C 1
ATOM 640 O O . PRO A 1 76 ? 18.727 -2.037 1.842 1.00 44.53 76 PRO A O 1
ATOM 643 N N . LYS A 1 77 ? 16.833 -1.307 2.873 1.00 46.59 77 LYS A N 1
ATOM 644 C CA . LYS A 1 77 ? 17.438 -0.152 3.466 1.00 46.59 77 LYS A CA 1
ATOM 645 C C . LYS A 1 77 ? 17.683 0.885 2.305 1.00 46.59 77 LYS A C 1
ATOM 647 O O . LYS A 1 77 ? 18.622 0.819 1.519 1.00 46.59 77 LYS A O 1
ATOM 652 N N . MET A 1 78 ? 17.077 2.072 2.335 1.00 49.72 78 MET A N 1
ATOM 653 C CA . MET A 1 78 ? 16.895 2.833 3.579 1.00 49.72 78 MET A CA 1
ATOM 654 C C . MET A 1 78 ? 18.110 2.596 4.545 1.00 49.72 78 MET A C 1
ATOM 656 O O . MET A 1 78 ? 17.988 2.770 5.747 1.00 49.72 78 MET A O 1
ATOM 660 N N . LYS A 1 79 ? 19.290 2.153 4.011 1.00 50.91 79 LYS A N 1
ATOM 661 C CA . LYS A 1 79 ? 20.572 1.753 4.661 1.00 50.91 79 LYS A CA 1
ATOM 662 C C . LYS A 1 79 ? 21.364 2.954 5.059 1.00 50.91 79 LYS A C 1
ATOM 664 O O . LYS A 1 79 ? 22.283 2.845 5.856 1.00 50.91 79 LYS A O 1
ATOM 669 N N . TYR A 1 80 ? 20.999 4.059 4.456 1.00 44.09 80 TYR A N 1
ATOM 670 C CA . TYR A 1 80 ? 21.446 5.359 4.815 1.00 44.09 80 TYR A CA 1
ATOM 671 C C . TYR A 1 80 ? 20.283 5.910 5.632 1.00 44.09 80 TYR A C 1
ATOM 673 O O . TYR A 1 80 ? 19.310 6.366 5.024 1.00 44.09 80 TYR A O 1
ATOM 681 N N . PRO A 1 81 ? 20.332 5.861 6.981 1.00 51.09 81 PRO A N 1
ATOM 682 C CA . PRO A 1 81 ? 19.770 6.988 7.709 1.00 51.09 81 PRO A CA 1
ATOM 683 C C . PRO A 1 81 ? 20.264 8.243 6.983 1.00 51.09 81 PRO A C 1
ATOM 685 O O . PRO A 1 81 ? 21.408 8.287 6.509 1.00 51.09 81 PRO A O 1
ATOM 688 N N . MET A 1 82 ? 19.361 9.192 6.765 1.00 49.16 82 MET A N 1
ATOM 689 C CA . MET A 1 82 ? 19.603 10.383 5.946 1.00 49.16 82 MET A CA 1
ATOM 690 C C . MET A 1 82 ? 20.941 11.081 6.249 1.00 49.16 82 MET A C 1
ATOM 692 O O . MET A 1 82 ? 21.528 11.690 5.356 1.00 49.16 82 MET A O 1
ATOM 696 N N . ASP A 1 83 ? 21.452 10.890 7.458 1.00 55.19 83 ASP A N 1
ATOM 697 C CA . ASP A 1 83 ? 22.572 11.599 8.051 1.00 55.19 83 ASP A CA 1
ATOM 698 C C . ASP A 1 83 ? 23.925 11.396 7.338 1.00 55.19 83 ASP A C 1
ATOM 700 O O . ASP A 1 83 ? 24.739 12.311 7.333 1.00 55.19 83 ASP A O 1
ATOM 704 N N . SER A 1 84 ? 24.216 10.247 6.703 1.00 55.53 84 SER A N 1
ATOM 705 C CA . SER A 1 84 ? 25.621 9.963 6.310 1.00 55.53 84 SER A CA 1
ATOM 706 C C . SER A 1 84 ? 25.960 10.165 4.826 1.00 55.53 84 SER A C 1
ATOM 708 O O . SER A 1 84 ? 27.005 10.718 4.486 1.00 55.53 84 SER A O 1
ATOM 710 N N . ILE A 1 85 ? 25.125 9.674 3.903 1.00 49.91 85 ILE A N 1
ATOM 711 C CA . ILE A 1 85 ? 25.464 9.627 2.460 1.00 49.91 85 ILE A CA 1
ATOM 712 C C . ILE A 1 85 ? 24.634 10.598 1.626 1.00 49.91 85 ILE A C 1
ATOM 714 O O . ILE A 1 85 ? 25.105 11.074 0.585 1.00 49.91 85 ILE A O 1
ATOM 718 N N . TYR A 1 86 ? 23.425 10.928 2.086 1.00 53.25 86 TYR A N 1
ATOM 719 C CA . TYR A 1 86 ? 22.587 11.895 1.395 1.00 53.25 86 TYR A CA 1
ATOM 720 C C . TYR A 1 86 ? 23.176 13.296 1.529 1.00 53.25 86 TYR A C 1
ATOM 722 O O . TYR A 1 86 ? 23.438 13.889 0.490 1.00 53.25 86 TYR A O 1
ATOM 730 N N . ASP A 1 87 ? 23.546 13.767 2.719 1.00 58.25 87 ASP A N 1
ATOM 731 C CA . ASP A 1 87 ? 24.118 15.114 2.882 1.00 58.25 87 ASP A CA 1
ATOM 732 C C . ASP A 1 87 ? 25.346 15.375 1.998 1.00 58.25 87 ASP A C 1
ATOM 734 O O . ASP A 1 87 ? 25.429 16.420 1.358 1.00 58.25 87 ASP A O 1
ATOM 738 N N . LYS A 1 88 ? 26.244 14.398 1.813 1.00 64.50 88 LYS A N 1
ATOM 739 C CA . LYS A 1 88 ? 27.442 14.582 0.969 1.00 64.50 88 LYS A CA 1
ATOM 740 C C . LYS A 1 88 ? 27.147 14.667 -0.535 1.00 64.50 88 LYS A C 1
ATOM 742 O O . LYS A 1 88 ? 27.828 15.390 -1.262 1.00 64.50 88 LYS A O 1
ATOM 747 N N . LYS A 1 89 ? 26.169 13.907 -1.045 1.00 63.97 89 LYS A N 1
ATOM 748 C CA . LYS A 1 89 ? 25.754 13.982 -2.464 1.00 63.97 89 LYS A CA 1
ATOM 749 C C . LYS A 1 89 ? 24.797 15.142 -2.716 1.00 63.97 89 LYS A C 1
ATOM 751 O O . LYS A 1 89 ? 24.820 15.713 -3.802 1.00 63.97 89 LYS A O 1
ATOM 756 N N . LEU A 1 90 ? 23.951 15.450 -1.742 1.00 62.12 90 LEU A N 1
ATOM 757 C CA . LEU A 1 90 ? 22.924 16.477 -1.814 1.00 62.12 90 LEU A CA 1
ATOM 758 C C . LEU A 1 90 ? 23.514 17.877 -1.603 1.00 62.12 90 LEU A C 1
ATOM 760 O O . LEU A 1 90 ? 23.017 18.809 -2.224 1.00 62.12 90 LEU A O 1
ATOM 764 N N . SER A 1 91 ? 24.607 18.019 -0.838 1.00 67.00 91 SER A N 1
ATOM 765 C CA . SER A 1 91 ? 25.335 19.293 -0.698 1.00 67.00 91 SER A CA 1
ATOM 766 C C . SER A 1 91 ? 25.931 19.780 -2.018 1.00 67.00 91 SER A C 1
ATOM 768 O O . SER A 1 91 ? 25.989 20.980 -2.262 1.00 67.00 91 SER A O 1
ATOM 770 N N . ARG A 1 92 ? 26.313 18.854 -2.910 1.00 76.88 92 ARG A N 1
ATOM 771 C CA . ARG A 1 92 ? 26.771 19.168 -4.275 1.00 76.88 92 ARG A CA 1
ATOM 772 C C . ARG A 1 92 ? 25.632 19.543 -5.225 1.00 76.88 92 ARG A C 1
ATOM 774 O O . ARG A 1 92 ? 25.887 19.872 -6.379 1.00 76.88 92 ARG A O 1
ATOM 781 N N . GLN A 1 93 ? 24.378 19.427 -4.791 1.00 73.94 93 GLN A N 1
ATOM 782 C CA . GLN A 1 93 ? 23.207 19.763 -5.591 1.00 73.94 93 GLN A CA 1
ATOM 783 C C . GLN A 1 93 ? 22.578 21.073 -5.117 1.00 73.94 93 GLN A C 1
ATOM 785 O O . GLN A 1 93 ? 22.728 21.495 -3.976 1.00 73.94 93 GLN A O 1
ATOM 790 N N . SER A 1 94 ? 21.805 21.704 -6.002 1.00 84.31 94 SER A N 1
ATOM 791 C CA . SER A 1 94 ? 20.987 22.861 -5.635 1.00 84.31 94 SER A CA 1
ATOM 792 C C . SER A 1 94 ? 20.051 22.524 -4.466 1.00 84.31 94 SER A C 1
ATOM 794 O O . SER A 1 94 ? 19.372 21.489 -4.485 1.00 84.31 94 SER A O 1
ATOM 796 N N . LYS A 1 95 ? 19.941 23.447 -3.496 1.00 82.69 95 LYS A N 1
ATOM 797 C CA . LYS A 1 95 ? 19.055 23.346 -2.317 1.00 82.69 95 LYS A CA 1
ATOM 798 C C . LYS A 1 95 ? 17.610 22.961 -2.685 1.00 82.69 95 LYS A C 1
ATOM 800 O O . LYS A 1 95 ? 16.950 22.238 -1.942 1.00 82.69 95 LYS A O 1
ATOM 805 N N . LYS A 1 96 ? 17.122 23.373 -3.862 1.00 84.12 96 LYS A N 1
ATOM 806 C CA . LYS A 1 96 ? 15.780 23.022 -4.363 1.00 84.12 96 LYS A CA 1
ATOM 807 C C . LYS A 1 96 ? 15.649 21.532 -4.701 1.00 84.12 96 LYS A C 1
ATOM 809 O O . LYS A 1 96 ? 14.683 20.883 -4.294 1.00 84.12 96 LYS A O 1
ATOM 814 N N . VAL A 1 97 ? 16.623 20.977 -5.428 1.00 80.44 97 VAL A N 1
ATOM 815 C CA . VAL A 1 97 ? 16.658 19.546 -5.791 1.00 80.44 97 VAL A CA 1
ATOM 816 C C . VAL A 1 97 ? 16.826 18.698 -4.533 1.00 80.44 97 VAL A C 1
ATOM 818 O O . VAL A 1 97 ? 16.144 17.684 -4.372 1.00 80.44 97 VAL A O 1
ATOM 821 N N . ALA A 1 98 ? 17.675 19.170 -3.620 1.00 79.44 98 ALA A N 1
ATOM 822 C CA . ALA A 1 98 ? 17.892 18.587 -2.310 1.00 79.44 98 ALA A CA 1
ATOM 823 C C . ALA A 1 98 ? 16.584 18.420 -1.520 1.00 79.44 98 ALA A C 1
ATOM 825 O O . ALA A 1 98 ? 16.187 17.304 -1.171 1.00 79.44 98 ALA A O 1
ATOM 826 N N . ALA A 1 99 ? 15.864 19.525 -1.320 1.00 82.12 99 ALA A N 1
ATOM 827 C CA . ALA A 1 99 ? 14.605 19.542 -0.586 1.00 82.12 99 ALA A CA 1
ATOM 828 C C . ALA A 1 99 ? 13.526 18.656 -1.234 1.00 82.12 99 ALA A C 1
ATOM 830 O O . ALA A 1 99 ? 12.823 17.925 -0.537 1.00 82.12 99 ALA A O 1
ATOM 831 N N . SER A 1 100 ? 13.408 18.675 -2.567 1.00 82.69 100 SER A N 1
ATOM 832 C CA . SER A 1 100 ? 12.442 17.839 -3.295 1.00 82.69 100 SER A CA 1
ATOM 833 C C . SER A 1 100 ? 12.701 16.342 -3.087 1.00 82.69 100 SER A C 1
ATOM 835 O O . SER A 1 100 ? 11.774 15.581 -2.793 1.00 82.69 100 SER A O 1
ATOM 837 N N . ARG A 1 101 ? 13.968 15.913 -3.163 1.00 78.94 101 ARG A N 1
ATOM 838 C CA . ARG A 1 101 ? 14.355 14.517 -2.914 1.00 78.94 101 ARG A CA 1
ATOM 839 C C . ARG A 1 101 ? 14.103 14.104 -1.467 1.00 78.94 101 ARG A C 1
ATOM 841 O O . ARG A 1 101 ? 13.576 13.015 -1.254 1.00 78.94 101 ARG A O 1
ATOM 848 N N . LYS A 1 102 ? 14.398 14.979 -0.497 1.00 78.06 102 LYS A N 1
ATOM 849 C CA . LYS A 1 102 ? 14.112 14.741 0.928 1.00 78.06 102 LYS A CA 1
ATOM 850 C C . LYS A 1 102 ? 12.616 14.526 1.174 1.00 78.06 102 LYS A C 1
ATOM 852 O O . LYS A 1 102 ? 12.243 13.519 1.767 1.00 78.06 102 LYS A O 1
ATOM 857 N N . LYS A 1 103 ? 11.754 15.396 0.629 1.00 84.25 103 LYS A N 1
ATOM 858 C CA . LYS A 1 103 ? 10.288 15.240 0.708 1.00 84.25 103 LYS A CA 1
ATOM 859 C C . LYS A 1 103 ? 9.812 13.928 0.081 1.00 84.25 103 LYS A C 1
ATOM 861 O O . LYS A 1 103 ? 8.977 13.233 0.656 1.00 84.25 103 LYS A O 1
ATOM 866 N N . LYS A 1 104 ? 10.351 13.567 -1.091 1.00 82.69 104 LYS A N 1
ATOM 867 C CA . LYS A 1 104 ? 10.017 12.302 -1.761 1.00 82.69 104 LYS A CA 1
ATOM 868 C C . LYS A 1 104 ? 10.409 11.097 -0.907 1.00 82.69 104 LYS A C 1
ATOM 870 O O . LYS A 1 104 ? 9.621 10.165 -0.801 1.00 82.69 104 LYS A O 1
ATOM 875 N N . TRP A 1 105 ? 11.588 11.124 -0.294 1.00 78.44 105 TRP A N 1
ATOM 876 C CA . TRP A 1 105 ? 12.047 10.051 0.582 1.00 78.44 105 TRP A CA 1
ATOM 877 C C . TRP A 1 105 ? 11.180 9.916 1.837 1.00 78.44 105 TRP A C 1
ATOM 879 O O . TRP A 1 105 ? 10.691 8.824 2.088 1.00 78.44 105 TRP A O 1
ATOM 889 N N . GLN A 1 106 ? 10.885 11.014 2.542 1.00 82.69 106 GLN A N 1
ATOM 890 C CA . GLN A 1 106 ? 9.999 11.000 3.719 1.00 82.69 106 GLN A CA 1
ATOM 891 C C . GLN A 1 106 ? 8.612 10.436 3.387 1.00 82.69 106 GLN A C 1
ATOM 893 O O . GLN A 1 106 ? 8.035 9.672 4.157 1.00 82.69 106 GLN A O 1
ATOM 898 N N . ARG A 1 107 ? 8.076 10.782 2.208 1.00 84.81 107 ARG A N 1
ATOM 899 C CA . ARG A 1 107 ? 6.815 10.218 1.720 1.00 84.81 107 ARG A CA 1
ATOM 900 C C . ARG A 1 107 ? 6.930 8.707 1.509 1.00 84.81 107 ARG A C 1
ATOM 902 O O . ARG A 1 107 ? 6.062 7.973 1.964 1.00 84.81 107 ARG A O 1
ATOM 909 N N . LEU A 1 108 ? 7.977 8.243 0.828 1.00 81.31 108 LEU A N 1
ATOM 910 C CA . LEU A 1 108 ? 8.191 6.812 0.593 1.00 81.31 108 LEU A CA 1
ATOM 911 C C . LEU A 1 108 ? 8.399 6.047 1.902 1.00 81.31 108 LEU A C 1
ATOM 913 O O . LEU A 1 108 ? 7.835 4.975 2.058 1.00 81.31 108 LEU A O 1
ATOM 917 N N . GLU A 1 109 ? 9.135 6.606 2.858 1.00 79.56 109 GLU A N 1
ATOM 918 C CA . GLU A 1 109 ? 9.332 6.004 4.175 1.00 79.56 109 GLU A CA 1
ATOM 919 C C . GLU A 1 109 ? 8.024 5.881 4.955 1.00 79.56 109 GLU A C 1
ATOM 921 O O . GLU A 1 109 ? 7.720 4.801 5.460 1.00 79.56 109 GLU A O 1
ATOM 926 N N . LYS A 1 110 ? 7.203 6.939 4.964 1.00 81.88 110 LYS A N 1
ATOM 927 C CA . LYS A 1 110 ? 5.889 6.937 5.620 1.00 81.88 110 LYS A CA 1
ATOM 928 C C . LYS A 1 110 ? 4.970 5.823 5.106 1.00 81.88 110 LYS A C 1
ATOM 930 O O . LYS A 1 110 ? 4.240 5.244 5.902 1.00 81.88 110 LYS A O 1
ATOM 935 N N . TYR A 1 111 ? 4.978 5.545 3.800 1.00 82.56 111 TYR A N 1
ATOM 936 C CA . TYR A 1 111 ? 4.042 4.593 3.184 1.00 82.56 111 TYR A CA 1
ATOM 937 C C . TYR A 1 111 ? 4.623 3.188 2.954 1.00 82.56 111 TYR A C 1
ATOM 939 O O . TYR A 1 111 ? 3.880 2.216 3.010 1.00 82.56 111 TYR A O 1
ATOM 947 N N . LEU A 1 112 ? 5.927 3.053 2.687 1.00 78.69 112 LEU A N 1
ATOM 948 C CA . LEU A 1 112 ? 6.567 1.788 2.283 1.00 78.69 112 LEU A CA 1
ATOM 949 C C . LEU A 1 112 ? 7.614 1.281 3.284 1.00 78.69 112 LEU A C 1
ATOM 951 O O . LEU A 1 112 ? 8.092 0.155 3.141 1.00 78.69 112 LEU A O 1
ATOM 955 N N . GLY A 1 113 ? 7.969 2.067 4.307 1.00 75.38 113 GLY A N 1
ATOM 956 C CA . GLY A 1 113 ? 8.981 1.675 5.291 1.00 75.38 113 GLY A CA 1
ATOM 957 C C . GLY A 1 113 ? 8.623 0.397 6.050 1.00 75.38 113 GLY A C 1
ATOM 958 O O . GLY A 1 113 ? 9.494 -0.436 6.293 1.00 75.38 113 GLY A O 1
ATOM 959 N N . GLY A 1 114 ? 7.334 0.186 6.340 1.00 73.94 114 GLY A N 1
ATOM 960 C CA . GLY A 1 114 ? 6.848 -1.047 6.966 1.00 73.94 114 GLY A CA 1
ATOM 961 C C . GLY A 1 114 ? 7.101 -2.288 6.106 1.00 73.94 114 GLY A C 1
ATOM 962 O O . GLY A 1 114 ? 7.579 -3.299 6.614 1.00 73.94 114 GLY A O 1
ATOM 963 N N . ILE A 1 115 ? 6.881 -2.177 4.791 1.00 74.94 115 ILE A N 1
ATOM 964 C CA . ILE A 1 115 ? 7.078 -3.266 3.823 1.00 74.94 115 ILE A CA 1
ATOM 965 C C . ILE A 1 115 ? 8.565 -3.624 3.700 1.00 74.94 115 ILE A C 1
ATOM 967 O O . ILE A 1 115 ? 8.905 -4.790 3.522 1.00 74.94 115 ILE A O 1
ATOM 971 N N . SER A 1 116 ? 9.473 -2.654 3.870 1.00 69.88 116 SER A N 1
ATOM 972 C CA . SER A 1 116 ? 10.923 -2.898 3.792 1.00 69.88 116 SER A CA 1
ATOM 973 C C . SER A 1 116 ? 11.452 -3.894 4.812 1.00 69.88 116 SER A C 1
ATOM 975 O O . SER A 1 116 ? 12.450 -4.558 4.529 1.00 69.88 116 SER A O 1
ATOM 977 N N . ASN A 1 117 ? 10.818 -3.995 5.976 1.00 67.38 117 ASN A N 1
ATOM 978 C CA . ASN A 1 117 ? 11.225 -4.936 7.015 1.00 67.38 117 ASN A CA 1
ATOM 979 C C . ASN A 1 117 ? 10.394 -6.224 6.994 1.00 67.38 117 ASN A C 1
ATOM 981 O O . ASN A 1 117 ? 10.657 -7.125 7.793 1.00 67.38 117 ASN A O 1
ATOM 985 N N . MET A 1 118 ? 9.408 -6.337 6.097 1.00 70.19 118 MET A N 1
ATOM 986 C CA . MET A 1 118 ? 8.637 -7.565 5.944 1.00 70.19 118 MET A CA 1
ATOM 987 C C . MET A 1 118 ? 9.527 -8.630 5.305 1.00 70.19 118 MET A C 1
ATOM 989 O O . MET A 1 118 ? 9.822 -8.613 4.111 1.00 70.19 118 MET A O 1
ATOM 993 N N . THR A 1 119 ? 9.982 -9.575 6.124 1.00 70.12 119 THR A N 1
ATOM 994 C CA . THR A 1 119 ? 10.611 -10.802 5.637 1.00 70.12 119 THR A CA 1
ATOM 995 C C . THR A 1 119 ? 9.561 -11.705 4.990 1.00 70.12 119 THR A C 1
ATOM 997 O O . THR A 1 119 ? 8.359 -11.464 5.095 1.00 70.12 119 THR A O 1
ATOM 1000 N N . LYS A 1 120 ? 9.996 -12.765 4.295 1.00 68.75 120 LYS A N 1
ATOM 1001 C CA . LYS A 1 120 ? 9.082 -13.792 3.781 1.00 68.75 120 LYS A CA 1
ATOM 1002 C C . LYS A 1 120 ? 8.406 -14.488 4.970 1.00 68.75 120 LYS A C 1
ATOM 1004 O O . LYS A 1 120 ? 8.974 -15.408 5.555 1.00 68.75 120 LYS A O 1
ATOM 1009 N N . ILE A 1 121 ? 7.217 -14.022 5.336 1.00 69.88 121 ILE A N 1
ATOM 1010 C CA . ILE A 1 121 ? 6.373 -14.645 6.355 1.00 69.88 121 ILE A CA 1
ATOM 1011 C C . ILE A 1 121 ? 5.832 -15.953 5.763 1.00 69.88 121 ILE A C 1
ATOM 1013 O O . ILE A 1 121 ? 5.437 -15.996 4.597 1.00 69.88 121 ILE A O 1
ATOM 1017 N N . LYS A 1 122 ? 5.853 -17.047 6.535 1.00 75.31 122 LYS A N 1
ATOM 1018 C CA . LYS A 1 122 ? 5.254 -18.316 6.092 1.00 75.31 122 LYS A CA 1
ATOM 1019 C C . LYS A 1 122 ? 3.732 -18.165 6.044 1.00 75.31 122 LYS A C 1
ATOM 1021 O O . LYS A 1 122 ? 3.164 -17.565 6.947 1.00 75.31 122 LYS A O 1
ATOM 1026 N N . GLU A 1 123 ? 3.070 -18.791 5.077 1.00 74.44 123 GLU A N 1
ATOM 1027 C CA . GLU A 1 123 ? 1.603 -18.772 4.926 1.00 74.44 123 GLU A CA 1
ATOM 1028 C C . GLU A 1 123 ? 0.859 -19.099 6.237 1.00 74.44 123 GLU A C 1
ATOM 1030 O O . GLU A 1 123 ? -0.016 -18.353 6.663 1.00 74.44 123 GLU A O 1
ATOM 1035 N N . LYS A 1 124 ? 1.324 -20.113 6.986 1.00 76.56 124 LYS A N 1
ATOM 1036 C CA . LYS A 1 124 ? 0.779 -20.470 8.313 1.00 76.56 124 LYS A CA 1
ATOM 1037 C C . LYS A 1 124 ? 0.844 -19.340 9.352 1.00 76.56 124 LYS A C 1
ATOM 1039 O O . LYS A 1 124 ? 0.014 -19.281 10.248 1.00 76.56 124 LYS A O 1
ATOM 1044 N N . GLN A 1 125 ? 1.857 -18.476 9.289 1.00 78.56 125 GLN A N 1
ATOM 1045 C CA . GLN A 1 125 ? 1.973 -17.330 10.197 1.00 78.56 125 GLN A CA 1
ATOM 1046 C C . GLN A 1 125 ? 1.036 -16.195 9.774 1.00 78.56 125 GLN A C 1
ATOM 1048 O O . GLN A 1 125 ? 0.543 -15.486 10.641 1.00 78.56 125 GLN A O 1
ATOM 1053 N N . ILE A 1 126 ? 0.775 -16.052 8.469 1.00 79.12 126 ILE A N 1
ATOM 1054 C CA . ILE A 1 126 ? -0.163 -15.059 7.930 1.00 79.12 126 ILE A CA 1
ATOM 1055 C C . ILE A 1 126 ? -1.587 -15.384 8.386 1.00 79.12 126 ILE A C 1
ATOM 1057 O O . ILE A 1 126 ? -2.252 -14.502 8.915 1.00 79.12 126 ILE A O 1
ATOM 1061 N N . ALA A 1 127 ? -2.009 -16.647 8.290 1.00 79.12 127 ALA A N 1
ATOM 1062 C CA . ALA A 1 127 ? -3.344 -17.082 8.717 1.00 79.12 127 ALA A CA 1
ATOM 1063 C C . ALA A 1 127 ? -3.613 -16.888 10.226 1.00 79.12 127 ALA A C 1
ATOM 1065 O O . ALA A 1 127 ? -4.756 -16.741 10.646 1.00 79.12 127 ALA A O 1
ATOM 1066 N N . ASN A 1 128 ? -2.564 -16.852 11.057 1.00 85.56 128 ASN A N 1
ATOM 1067 C CA . ASN A 1 128 ? -2.684 -16.574 12.494 1.00 85.56 128 ASN A CA 1
ATOM 1068 C C . ASN A 1 128 ? -2.747 -15.074 12.822 1.00 85.56 128 ASN A C 1
ATOM 1070 O O . ASN A 1 128 ? -2.910 -14.709 13.990 1.00 85.56 128 ASN A O 1
ATOM 1074 N N . ASN A 1 129 ? -2.560 -14.205 11.828 1.00 89.25 129 ASN A N 1
ATOM 1075 C CA . ASN A 1 129 ? -2.717 -12.775 12.018 1.00 89.25 129 ASN A CA 1
ATOM 1076 C C . ASN A 1 129 ? -4.197 -12.405 12.056 1.00 89.25 129 ASN A C 1
ATOM 1078 O O . ASN A 1 129 ? -5.072 -13.122 11.573 1.00 89.25 129 ASN A O 1
ATOM 1082 N N . VAL A 1 130 ? -4.451 -11.239 12.635 1.00 92.50 130 VAL A N 1
ATOM 1083 C CA . VAL A 1 130 ? -5.782 -10.664 12.744 1.00 92.50 130 VAL A CA 1
ATOM 1084 C C . VAL A 1 130 ? -5.723 -9.238 12.219 1.00 92.50 130 VAL A C 1
ATOM 1086 O O . VAL A 1 130 ? -4.856 -8.467 12.635 1.00 92.50 130 VAL A O 1
ATOM 1089 N N . ALA A 1 131 ? -6.637 -8.897 11.317 1.00 94.25 131 ALA A N 1
ATOM 1090 C CA . ALA A 1 131 ? -6.835 -7.542 10.824 1.00 94.25 131 ALA A CA 1
ATOM 1091 C C . ALA A 1 131 ? -8.012 -6.887 11.555 1.00 94.25 131 ALA A C 1
ATOM 1093 O O . ALA A 1 131 ? -9.009 -7.542 11.855 1.00 94.25 131 ALA A O 1
ATOM 1094 N N . ILE A 1 132 ? -7.892 -5.592 11.844 1.00 95.31 132 ILE A N 1
ATOM 1095 C CA . ILE A 1 132 ? -8.990 -4.773 12.362 1.00 95.31 132 ILE A CA 1
ATOM 1096 C C . ILE A 1 132 ? -9.328 -3.760 11.273 1.00 95.31 132 ILE A C 1
ATOM 1098 O O . ILE A 1 132 ? -8.467 -2.957 10.912 1.00 95.31 132 ILE A O 1
ATOM 1102 N N . ILE A 1 133 ? -10.549 -3.823 10.751 1.00 95.50 133 ILE A N 1
ATOM 1103 C CA . ILE A 1 133 ? -11.051 -2.968 9.674 1.00 95.50 133 ILE A CA 1
ATOM 1104 C C . ILE A 1 133 ? -12.012 -1.934 10.265 1.00 95.50 133 ILE A C 1
ATOM 1106 O O . ILE A 1 133 ? -12.869 -2.262 11.086 1.00 95.50 133 ILE A O 1
ATOM 1110 N N . ILE A 1 134 ? -11.839 -0.682 9.857 1.00 94.94 134 ILE A N 1
ATOM 1111 C CA . ILE A 1 134 ? -12.635 0.485 10.254 1.00 94.94 134 ILE A CA 1
ATOM 1112 C C . ILE A 1 134 ? -12.983 1.200 8.950 1.00 94.94 134 ILE A C 1
ATOM 1114 O O . ILE A 1 134 ? -12.069 1.373 8.144 1.00 94.94 134 ILE A O 1
ATOM 1118 N N . GLY A 1 135 ? -14.244 1.576 8.721 1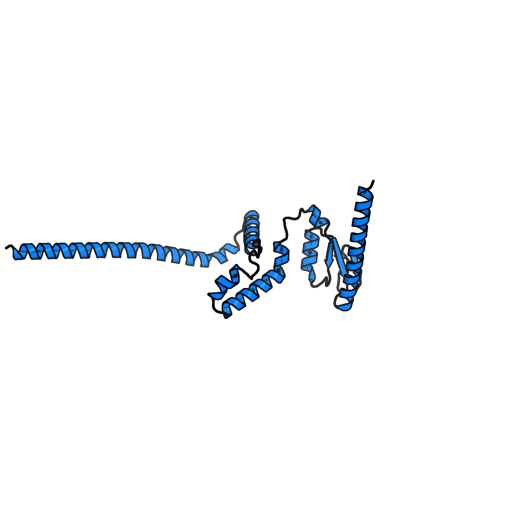.00 94.00 135 GLY A N 1
ATOM 1119 C CA . GLY A 1 135 ? -14.656 2.109 7.420 1.00 94.00 135 GLY A CA 1
ATOM 1120 C C . GLY A 1 135 ? -14.707 1.011 6.364 1.00 94.00 135 GLY A C 1
ATOM 1121 O O . GLY A 1 135 ? -13.884 0.960 5.449 1.00 94.00 135 GLY A O 1
ATOM 1122 N N . GLN A 1 136 ? -15.629 0.051 6.500 1.00 94.38 136 GLN A N 1
ATOM 1123 C CA . GLN A 1 136 ? -15.687 -1.103 5.587 1.00 94.38 136 GLN A CA 1
ATOM 1124 C C . GLN A 1 136 ? -15.908 -0.683 4.124 1.00 94.38 136 GLN A C 1
ATOM 1126 O O . GLN A 1 136 ? -15.434 -1.362 3.207 1.00 94.38 136 GLN A O 1
ATOM 1131 N N . GLN A 1 137 ? -16.632 0.418 3.904 1.00 92.12 137 GLN A N 1
ATOM 1132 C CA . GLN A 1 137 ? -16.906 0.945 2.574 1.00 92.12 137 GLN A CA 1
ATOM 1133 C C . GLN A 1 137 ? -15.646 1.555 1.940 1.00 92.12 137 GLN A C 1
ATOM 1135 O O . GLN A 1 137 ? -15.358 1.253 0.777 1.00 92.12 137 GLN A O 1
ATOM 1140 N N . GLU A 1 138 ? -14.862 2.343 2.686 1.00 93.81 138 GLU A N 1
ATOM 1141 C CA . GLU A 1 138 ? -13.598 2.902 2.189 1.00 93.81 138 GLU A CA 1
ATOM 1142 C C . GLU A 1 138 ? -12.507 1.832 2.028 1.00 93.81 138 GLU A C 1
ATOM 1144 O O . GLU A 1 138 ? -11.748 1.855 1.056 1.00 93.81 138 GLU A O 1
ATOM 1149 N N . GLU A 1 139 ? -12.449 0.853 2.936 1.00 94.31 139 GLU A N 1
ATOM 1150 C CA . GLU A 1 139 ? -11.368 -0.138 3.025 1.00 94.31 139 GLU A CA 1
ATOM 1151 C C . GLU A 1 139 ? -11.688 -1.479 2.342 1.00 94.31 139 GLU A C 1
ATOM 1153 O O . GLU A 1 139 ? -11.059 -2.509 2.600 1.00 94.31 139 GLU A O 1
ATOM 1158 N N . MET A 1 140 ? -12.627 -1.491 1.392 1.00 94.75 140 MET A N 1
ATOM 1159 C CA . MET A 1 140 ? -13.037 -2.704 0.672 1.00 94.75 140 MET A CA 1
ATOM 1160 C C . MET A 1 140 ? -11.866 -3.429 -0.024 1.00 94.75 140 MET A C 1
ATOM 1162 O O . MET A 1 140 ? -11.875 -4.652 -0.182 1.00 94.75 140 MET A O 1
ATOM 1166 N N . ASN A 1 141 ? -10.825 -2.700 -0.438 1.00 95.38 141 ASN A N 1
ATOM 1167 C CA . ASN A 1 141 ? -9.617 -3.313 -1.000 1.00 95.38 141 ASN A CA 1
ATOM 1168 C C . ASN A 1 141 ? -8.850 -4.139 0.042 1.00 95.38 141 ASN A C 1
ATOM 1170 O O . ASN A 1 141 ? -8.437 -5.257 -0.272 1.00 95.38 141 ASN A O 1
ATOM 1174 N N . ALA A 1 142 ? -8.718 -3.630 1.270 1.00 94.31 142 ALA A N 1
ATOM 1175 C CA . ALA A 1 142 ? -8.077 -4.341 2.371 1.00 94.31 142 ALA A CA 1
ATOM 1176 C C . ALA A 1 142 ? -8.890 -5.575 2.786 1.00 94.31 142 ALA A C 1
ATOM 1178 O O . ALA A 1 142 ? -8.308 -6.635 3.005 1.00 94.31 142 ALA A O 1
ATOM 1179 N N . VAL A 1 143 ? -10.227 -5.474 2.802 1.00 95.88 143 VAL A N 1
ATOM 1180 C CA . VAL A 1 143 ? -11.129 -6.613 3.063 1.00 95.88 143 VAL A CA 1
ATOM 1181 C C . VAL A 1 143 ? -10.879 -7.741 2.061 1.00 95.88 143 VAL A C 1
ATOM 1183 O O . VAL A 1 143 ? -10.608 -8.877 2.448 1.00 95.88 143 VAL A O 1
ATOM 1186 N N . ARG A 1 144 ? -10.881 -7.430 0.757 1.00 95.69 144 ARG A N 1
ATOM 1187 C CA . ARG A 1 144 ? -10.618 -8.430 -0.294 1.00 95.69 144 ARG A CA 1
ATOM 1188 C C . ARG A 1 144 ? -9.214 -9.027 -0.198 1.00 95.69 144 ARG A C 1
ATOM 1190 O O . ARG A 1 144 ? -9.034 -10.205 -0.498 1.00 95.69 144 ARG A O 1
ATOM 1197 N N . GLU A 1 145 ? -8.209 -8.233 0.162 1.00 93.31 145 GLU A N 1
ATOM 1198 C CA . GLU A 1 145 ? -6.838 -8.722 0.339 1.00 93.31 145 GLU A CA 1
ATOM 1199 C C . GLU A 1 145 ? -6.723 -9.660 1.548 1.00 93.31 145 GLU A C 1
ATOM 1201 O O . GLU A 1 145 ? -6.137 -10.736 1.430 1.00 93.31 145 GLU A O 1
ATOM 1206 N N . CYS A 1 146 ? -7.358 -9.320 2.672 1.00 93.31 146 CYS A N 1
ATOM 1207 C CA . CYS A 1 146 ? -7.410 -10.173 3.860 1.00 93.31 146 CYS A CA 1
ATOM 1208 C C . CYS A 1 146 ? -8.122 -11.501 3.577 1.00 93.31 146 CYS A C 1
ATOM 1210 O O . CYS A 1 146 ? -7.596 -12.552 3.940 1.00 93.31 146 CYS A O 1
ATOM 1212 N N . GLN A 1 147 ? -9.248 -11.470 2.855 1.00 92.81 147 GLN A N 1
ATOM 1213 C CA . GLN A 1 147 ? -9.964 -12.677 2.424 1.00 92.81 147 GLN A CA 1
ATOM 1214 C C . GLN A 1 147 ? -9.093 -13.579 1.542 1.00 92.81 147 GLN A C 1
ATOM 1216 O O . GLN A 1 147 ? -9.052 -14.789 1.748 1.00 92.81 147 GLN A O 1
ATOM 1221 N N . LYS A 1 148 ? -8.337 -13.002 0.598 1.00 91.69 148 LYS A N 1
ATOM 1222 C CA . LYS A 1 148 ? -7.398 -13.764 -0.248 1.00 91.69 148 LYS A CA 1
ATOM 1223 C C . LYS A 1 148 ? -6.257 -14.396 0.547 1.00 91.69 148 LYS A C 1
ATOM 1225 O O . LYS A 1 148 ? -5.786 -15.464 0.174 1.00 91.69 148 LYS A O 1
ATOM 1230 N N . LEU A 1 149 ? -5.793 -13.729 1.604 1.00 90.00 149 LEU A N 1
ATOM 1231 C CA . LEU A 1 149 ? -4.712 -14.208 2.468 1.00 90.00 149 LEU A CA 1
ATOM 1232 C C . LEU A 1 149 ? -5.198 -15.125 3.605 1.00 90.00 149 LEU A C 1
ATOM 1234 O O . LEU A 1 149 ? -4.363 -15.652 4.341 1.00 90.00 149 LEU A O 1
ATOM 1238 N N . GLY A 1 150 ? -6.514 -15.299 3.776 1.00 89.94 150 GLY A N 1
ATOM 1239 C CA . GLY A 1 150 ? -7.099 -16.055 4.888 1.00 89.94 150 GLY A CA 1
ATOM 1240 C C . GLY A 1 150 ? -6.846 -15.421 6.261 1.00 89.94 150 GLY A C 1
ATOM 1241 O O . GLY A 1 150 ? -6.747 -16.131 7.259 1.00 89.94 150 GLY A O 1
ATOM 1242 N N . ILE A 1 151 ? -6.676 -14.096 6.317 1.00 93.00 151 ILE A N 1
ATOM 1243 C CA . ILE A 1 151 ? -6.468 -13.357 7.569 1.00 93.00 151 ILE A CA 1
ATOM 1244 C C . ILE A 1 151 ? -7.826 -13.131 8.228 1.00 93.00 151 ILE A C 1
ATOM 1246 O O . ILE A 1 151 ? -8.734 -12.606 7.588 1.00 93.00 151 ILE A O 1
ATOM 1250 N N . LYS A 1 152 ? -7.942 -13.458 9.519 1.00 93.94 152 LYS A N 1
ATOM 1251 C CA . LYS A 1 152 ? -9.173 -13.234 10.286 1.00 93.94 152 LYS A CA 1
ATOM 1252 C C . LYS A 1 152 ? -9.428 -11.739 10.489 1.00 93.94 152 LYS A C 1
ATOM 1254 O O . LYS A 1 152 ? -8.526 -11.019 10.923 1.00 93.94 152 LYS A O 1
ATOM 1259 N N . MET A 1 153 ? -10.644 -11.272 10.231 1.00 95.44 153 MET A N 1
ATOM 1260 C CA . MET A 1 153 ? -10.998 -9.851 10.246 1.00 95.44 153 MET A CA 1
ATOM 1261 C C . MET A 1 153 ? -11.992 -9.514 11.361 1.00 95.44 153 MET A C 1
ATOM 1263 O O . MET A 1 153 ? -13.048 -10.133 11.490 1.00 95.44 153 MET A O 1
ATOM 1267 N N . PHE A 1 154 ? -11.665 -8.481 12.136 1.00 95.25 154 PHE A N 1
ATOM 1268 C CA . PHE A 1 154 ? -12.582 -7.813 13.056 1.00 95.25 154 PHE A CA 1
ATOM 1269 C C . PHE A 1 154 ? -13.016 -6.486 12.449 1.00 95.25 154 PHE A C 1
ATOM 1271 O O . PHE A 1 154 ? -12.170 -5.627 12.209 1.00 95.25 154 PHE A O 1
ATOM 1278 N N . HIS A 1 155 ? -14.308 -6.299 12.219 1.00 95.75 155 HIS A N 1
ATOM 1279 C CA . HIS A 1 155 ? -14.829 -5.069 11.628 1.00 95.75 155 HIS A CA 1
ATOM 1280 C C . HIS A 1 155 ? -15.500 -4.196 12.683 1.00 95.75 155 HIS A C 1
ATOM 1282 O O . HIS A 1 155 ? -16.244 -4.691 13.528 1.00 95.75 155 HIS A O 1
ATOM 1288 N N . ILE A 1 156 ? -15.270 -2.891 12.613 1.00 95.81 156 ILE A N 1
ATOM 1289 C CA . ILE A 1 156 ? -16.221 -1.923 13.155 1.00 95.81 156 ILE A CA 1
ATOM 1290 C C . ILE A 1 156 ? -17.269 -1.716 12.065 1.00 95.81 156 ILE A C 1
ATOM 1292 O O . ILE A 1 156 ? -16.915 -1.366 10.943 1.00 95.81 156 ILE A O 1
ATOM 1296 N N . VAL A 1 157 ? -18.521 -2.041 12.372 1.00 94.62 157 VAL A N 1
ATOM 1297 C CA . VAL A 1 157 ? -19.627 -2.023 11.409 1.00 94.62 157 VAL A CA 1
ATOM 1298 C C . VAL A 1 157 ? -20.560 -0.885 11.789 1.00 94.62 157 VAL A C 1
ATOM 1300 O O . VAL A 1 157 ? -21.114 -0.892 12.891 1.00 94.62 157 VAL A O 1
ATOM 1303 N N . ASP A 1 158 ? -20.729 0.057 10.867 1.00 94.00 158 ASP A N 1
ATOM 1304 C CA . ASP A 1 158 ? -21.759 1.090 10.926 1.00 94.00 158 ASP A CA 1
ATOM 1305 C C . ASP A 1 158 ? -22.977 0.712 10.054 1.00 94.00 158 ASP A C 1
ATOM 1307 O O . ASP A 1 158 ? -23.047 -0.375 9.475 1.00 94.00 158 ASP A O 1
ATOM 1311 N N . THR A 1 159 ? -23.976 1.585 9.984 1.00 94.12 159 THR A N 1
ATOM 1312 C CA . THR A 1 159 ? -25.267 1.372 9.317 1.00 94.12 159 THR A CA 1
ATOM 1313 C C . THR A 1 159 ? -25.170 1.018 7.828 1.00 94.12 159 THR A C 1
ATOM 1315 O O . THR A 1 159 ? -26.023 0.298 7.312 1.00 94.12 159 THR A O 1
ATOM 1318 N N . ASN A 1 160 ? -24.130 1.490 7.138 1.00 93.44 160 ASN A N 1
ATOM 1319 C CA . ASN A 1 160 ? -23.864 1.251 5.714 1.00 93.44 160 ASN A CA 1
ATOM 1320 C C . ASN A 1 160 ? -22.973 0.021 5.438 1.00 93.44 160 ASN A C 1
ATOM 1322 O O . ASN A 1 160 ? -22.696 -0.302 4.280 1.00 93.44 160 ASN A O 1
ATOM 1326 N N . CYS A 1 161 ? -22.491 -0.659 6.477 1.00 94.19 161 CYS A N 1
ATOM 1327 C CA . CYS A 1 161 ? -21.536 -1.754 6.361 1.00 94.19 161 CYS A CA 1
ATOM 1328 C C . CYS A 1 161 ? -22.240 -3.115 6.193 1.00 94.19 161 CYS A C 1
ATOM 1330 O O . CYS A 1 161 ? -23.342 -3.335 6.691 1.00 94.19 161 CYS A O 1
ATOM 1332 N N . ASN A 1 162 ? -21.595 -4.073 5.510 1.00 94.25 162 ASN A N 1
ATOM 1333 C CA . ASN A 1 162 ? -22.124 -5.436 5.367 1.00 94.25 162 ASN A CA 1
ATOM 1334 C C . ASN A 1 162 ? -21.477 -6.380 6.403 1.00 94.25 162 ASN A C 1
ATOM 1336 O O . ASN A 1 162 ? -20.329 -6.794 6.191 1.00 94.25 162 ASN A O 1
ATOM 1340 N N . PRO A 1 163 ? -22.193 -6.797 7.465 1.00 92.88 163 PRO A N 1
ATOM 1341 C CA . PRO A 1 163 ? -21.632 -7.643 8.519 1.00 92.88 163 PRO A CA 1
ATOM 1342 C C . PRO A 1 163 ? -21.211 -9.036 8.027 1.00 92.88 163 PRO A C 1
ATOM 1344 O O . PRO A 1 163 ? -20.353 -9.656 8.645 1.00 92.88 163 PRO A O 1
ATOM 1347 N N . GLY A 1 164 ? -21.744 -9.518 6.897 1.00 94.19 164 GLY A N 1
ATOM 1348 C CA . GLY A 1 164 ? -21.386 -10.821 6.326 1.00 94.19 164 GLY A CA 1
ATOM 1349 C C . GLY A 1 164 ? -19.968 -10.898 5.748 1.00 94.19 164 GLY A C 1
ATOM 1350 O O . GLY A 1 164 ? -19.496 -11.988 5.441 1.00 94.19 164 GLY A O 1
ATOM 1351 N N . LEU A 1 165 ? -19.277 -9.762 5.590 1.00 93.50 165 LEU A N 1
ATOM 1352 C CA . LEU A 1 165 ? -17.875 -9.734 5.157 1.00 93.50 165 LEU A CA 1
ATOM 1353 C C . LEU A 1 165 ? -16.881 -9.858 6.323 1.00 93.50 165 LEU A C 1
ATOM 1355 O O . LEU A 1 165 ? -15.694 -10.061 6.068 1.00 93.50 165 LEU A O 1
ATOM 1359 N N . ALA A 1 166 ? -17.348 -9.731 7.566 1.00 92.12 166 ALA A N 1
ATOM 1360 C CA . ALA A 1 166 ? -16.529 -9.765 8.770 1.00 92.12 166 ALA A CA 1
ATOM 1361 C C . ALA A 1 166 ? -16.623 -11.130 9.468 1.00 92.12 166 ALA A C 1
ATOM 1363 O O . ALA A 1 166 ? -17.716 -11.667 9.626 1.00 92.12 166 ALA A O 1
ATOM 1364 N N . ASP A 1 167 ? -15.504 -11.661 9.974 1.00 94.94 167 ASP A N 1
ATOM 1365 C CA . ASP A 1 167 ? -15.547 -12.866 10.820 1.00 94.94 167 ASP A CA 1
ATOM 1366 C C . ASP A 1 167 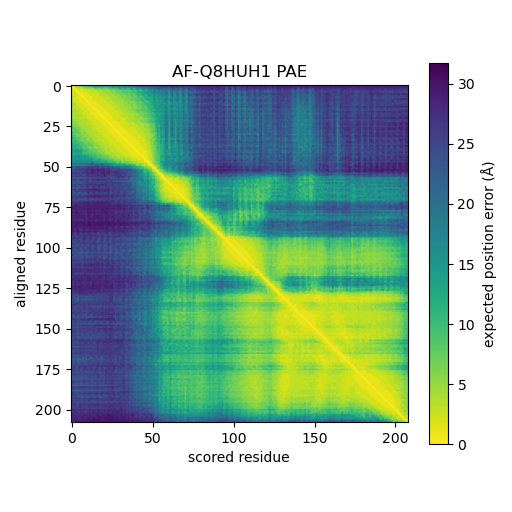? -16.139 -12.559 12.200 1.00 94.94 167 ASP A C 1
ATOM 1368 O O . ASP A 1 167 ? -16.808 -13.389 12.813 1.00 94.94 167 ASP A O 1
ATOM 1372 N N . HIS A 1 168 ? -15.818 -11.371 12.715 1.00 95.19 168 HIS A N 1
ATOM 1373 C CA . HIS A 1 168 ? -16.317 -10.812 13.967 1.00 95.19 168 HIS A CA 1
ATOM 1374 C C . HIS A 1 168 ? -16.553 -9.328 13.739 1.00 95.19 168 HIS A C 1
ATOM 1376 O O . HIS A 1 168 ? -15.708 -8.657 13.145 1.00 95.19 168 HIS A O 1
ATOM 1382 N N . PHE A 1 169 ? -17.659 -8.784 14.233 1.00 94.94 169 PHE A N 1
ATOM 1383 C CA . PHE A 1 169 ? -17.918 -7.356 14.114 1.00 94.94 169 PHE A CA 1
ATOM 1384 C C . PHE A 1 169 ? -18.347 -6.728 15.434 1.00 94.94 169 PHE A C 1
ATOM 1386 O O . PHE A 1 169 ? -18.890 -7.386 16.320 1.00 94.94 169 PHE A O 1
ATOM 1393 N N . ILE A 1 170 ? -18.068 -5.435 15.555 1.00 95.12 170 ILE A N 1
ATOM 1394 C CA . ILE A 1 170 ? -18.513 -4.580 16.647 1.00 95.12 170 ILE A CA 1
ATOM 1395 C C . ILE A 1 170 ? -19.390 -3.501 16.019 1.00 95.12 170 ILE A C 1
ATOM 1397 O O . ILE A 1 170 ? -18.857 -2.688 15.259 1.00 95.12 170 ILE A O 1
ATOM 1401 N N . PRO A 1 171 ? -20.702 -3.479 16.307 1.00 95.31 171 PRO A N 1
ATOM 1402 C CA . PRO A 1 171 ? -21.555 -2.397 15.850 1.00 95.31 171 PRO A CA 1
ATOM 1403 C C . PRO A 1 171 ? -21.148 -1.115 16.575 1.00 95.31 171 PRO A C 1
ATOM 1405 O O . PRO A 1 171 ? -21.253 -1.027 17.802 1.00 95.31 171 PRO A O 1
ATOM 1408 N N . ALA A 1 172 ? -20.629 -0.144 15.833 1.00 95.62 172 ALA A N 1
ATOM 1409 C CA . ALA A 1 172 ? -20.295 1.170 16.357 1.00 95.62 172 ALA A CA 1
ATOM 1410 C C . ALA A 1 172 ? -20.069 2.161 15.217 1.00 95.62 172 ALA A C 1
ATOM 1412 O O . ALA A 1 172 ? -19.702 1.774 14.116 1.00 95.62 172 ALA A O 1
ATOM 1413 N N . ASN A 1 173 ? -20.201 3.445 15.544 1.00 95.00 173 ASN A N 1
ATOM 1414 C CA . ASN A 1 173 ? -19.890 4.535 14.632 1.00 95.00 173 ASN A CA 1
ATOM 1415 C C . ASN A 1 173 ? -18.383 4.529 14.299 1.00 95.00 173 ASN A C 1
ATOM 1417 O O . ASN A 1 173 ? -17.550 4.705 15.201 1.00 95.00 173 ASN A O 1
ATOM 1421 N N . ASP A 1 174 ? -18.046 4.325 13.030 1.00 93.50 174 ASP A N 1
ATOM 1422 C CA . ASP A 1 174 ? -16.689 4.345 12.485 1.00 93.50 174 ASP A CA 1
ATOM 1423 C C . ASP A 1 174 ? -16.271 5.715 11.919 1.00 93.50 174 ASP A C 1
ATOM 1425 O O . ASP A 1 174 ? -15.075 5.984 11.839 1.00 93.50 174 ASP A O 1
ATOM 1429 N N . ASP A 1 175 ? -17.203 6.631 11.663 1.00 94.00 175 ASP A N 1
ATOM 1430 C CA . ASP A 1 175 ? -16.912 8.022 11.282 1.00 94.00 175 ASP A CA 1
ATOM 1431 C C . ASP A 1 175 ? -16.352 8.853 12.453 1.00 94.00 175 ASP A C 1
ATOM 1433 O O . ASP A 1 175 ? -15.510 9.752 12.302 1.00 94.00 175 ASP A O 1
ATOM 1437 N N . ALA A 1 176 ? -16.814 8.578 13.675 1.00 95.38 176 ALA A N 1
ATOM 1438 C CA . ALA A 1 176 ? -16.466 9.374 14.844 1.00 95.38 176 ALA A CA 1
ATOM 1439 C C . ALA A 1 176 ? -15.092 8.996 15.422 1.00 95.38 176 ALA A C 1
ATOM 1441 O O . ALA A 1 176 ? -14.917 7.964 16.076 1.00 95.38 176 ALA A O 1
ATOM 1442 N N . ARG A 1 177 ? -14.122 9.922 15.344 1.00 95.56 177 ARG A N 1
ATOM 1443 C CA . ARG A 1 177 ? -12.773 9.757 15.936 1.00 95.56 177 ARG A CA 1
ATOM 1444 C C . ARG A 1 177 ? -12.799 9.313 17.406 1.00 95.56 177 ARG A C 1
ATOM 1446 O O . ARG A 1 177 ? -11.966 8.503 17.813 1.00 95.56 177 ARG A O 1
ATOM 1453 N N . ASN A 1 178 ? -13.719 9.848 18.212 1.00 96.56 178 ASN A N 1
ATOM 1454 C CA . ASN A 1 178 ? -13.847 9.486 19.628 1.00 96.56 178 ASN A CA 1
ATOM 1455 C C . ASN A 1 178 ? -14.316 8.035 19.814 1.00 96.56 178 ASN A C 1
ATOM 1457 O O . ASN A 1 178 ? -13.777 7.343 20.678 1.00 96.56 178 ASN A O 1
ATOM 1461 N N . SER A 1 179 ? -15.251 7.572 18.977 1.00 96.31 179 SER A N 1
ATOM 1462 C CA . SER A 1 179 ? -15.731 6.185 18.956 1.00 96.31 179 SER A CA 1
ATOM 1463 C C . SER A 1 179 ? -14.593 5.229 18.594 1.00 96.31 179 SER A C 1
ATOM 1465 O O . SER A 1 179 ? -14.236 4.356 19.390 1.00 96.31 179 SER A O 1
ATOM 1467 N N . ILE A 1 180 ? -13.906 5.488 17.473 1.00 95.81 180 ILE A N 1
ATOM 1468 C CA . ILE A 1 180 ? -12.742 4.703 17.036 1.00 95.81 180 ILE A CA 1
ATOM 1469 C C . ILE A 1 180 ? -11.676 4.640 18.137 1.00 95.81 180 ILE A C 1
ATOM 1471 O O . ILE A 1 180 ? -11.193 3.564 18.499 1.00 95.81 180 ILE A O 1
ATOM 1475 N N . LYS A 1 181 ? -11.308 5.795 18.709 1.00 96.94 181 LYS A N 1
ATOM 1476 C CA . LYS A 1 181 ? -10.291 5.881 19.767 1.00 96.94 181 LYS A CA 1
ATOM 1477 C C . LYS A 1 181 ? -10.691 5.076 21.003 1.00 96.94 181 LYS A C 1
ATOM 1479 O O . LYS A 1 181 ? -9.830 4.430 21.602 1.00 96.94 181 LYS A O 1
ATOM 1484 N N . PHE A 1 182 ? -11.964 5.109 21.391 1.00 97.06 182 PHE A N 1
ATOM 1485 C CA . PHE A 1 182 ? -12.471 4.335 22.519 1.00 97.06 182 PHE A CA 1
ATOM 1486 C C . PHE A 1 182 ? -12.345 2.828 22.265 1.00 97.06 182 PHE A C 1
ATOM 1488 O O . PHE A 1 182 ? -11.745 2.122 23.082 1.00 97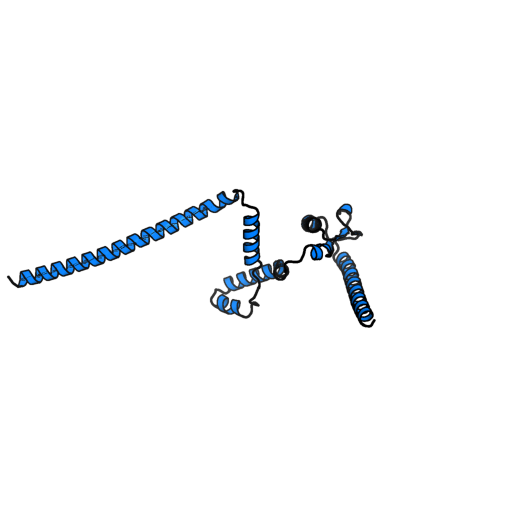.06 182 PHE A O 1
ATOM 1495 N N . ILE A 1 183 ? -12.827 2.347 21.116 1.00 96.06 183 ILE A N 1
ATOM 1496 C CA . ILE A 1 183 ? -12.809 0.922 20.746 1.00 96.06 183 ILE A CA 1
ATOM 1497 C C . ILE A 1 183 ? -11.370 0.405 20.667 1.00 96.06 183 ILE A C 1
ATOM 1499 O O . ILE A 1 183 ? -11.009 -0.562 21.346 1.00 96.06 183 ILE A O 1
ATOM 1503 N N . LEU A 1 184 ? -10.505 1.106 19.929 1.00 95.81 184 LEU A N 1
ATOM 1504 C CA . LEU A 1 184 ? -9.091 0.748 19.813 1.00 95.81 184 LEU A CA 1
ATOM 1505 C C . LEU A 1 184 ? -8.361 0.821 21.162 1.00 95.81 184 LEU A C 1
ATOM 1507 O O . LEU A 1 184 ? -7.501 -0.014 21.451 1.00 95.81 184 LEU A O 1
ATOM 1511 N N . GLY A 1 185 ? -8.723 1.770 22.029 1.00 96.94 185 GLY A N 1
ATOM 1512 C CA . GLY A 1 185 ? -8.195 1.854 23.391 1.00 96.94 185 GLY A CA 1
ATOM 1513 C C . GLY A 1 185 ? -8.546 0.623 24.236 1.00 96.94 185 GLY A C 1
ATOM 1514 O O . GLY A 1 185 ? -7.687 0.082 24.948 1.00 96.94 185 GLY A O 1
ATOM 1515 N N . LYS A 1 186 ? -9.785 0.124 24.12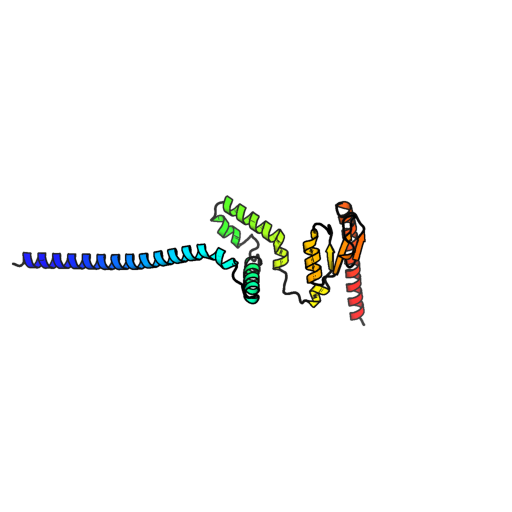8 1.00 96.75 186 LYS A N 1
ATOM 1516 C CA . LYS A 1 186 ? -10.216 -1.116 24.794 1.00 96.75 186 LYS A CA 1
ATOM 1517 C C . LYS A 1 186 ? -9.478 -2.331 24.235 1.00 96.75 186 LYS A C 1
ATOM 1519 O O . LYS A 1 186 ? -8.960 -3.119 25.031 1.00 96.75 186 LYS A O 1
ATOM 1524 N N . PHE A 1 187 ? -9.341 -2.443 22.914 1.00 95.38 187 PHE A N 1
ATOM 1525 C CA . PHE A 1 187 ? -8.538 -3.493 22.279 1.00 95.38 187 PHE A CA 1
ATOM 1526 C C . PHE A 1 187 ? -7.101 -3.503 22.786 1.00 95.38 187 PHE A C 1
ATOM 1528 O O . PHE A 1 187 ? -6.636 -4.527 23.285 1.00 95.38 187 PHE A O 1
ATOM 1535 N N . LEU A 1 188 ? -6.416 -2.359 22.754 1.00 96.56 188 LEU A N 1
ATOM 1536 C CA . LEU A 1 188 ? -5.036 -2.245 23.222 1.00 96.56 188 LEU A CA 1
ATOM 1537 C C . LEU A 1 188 ? -4.888 -2.708 24.676 1.00 96.56 188 LEU A C 1
ATOM 1539 O O . LEU A 1 188 ? -3.959 -3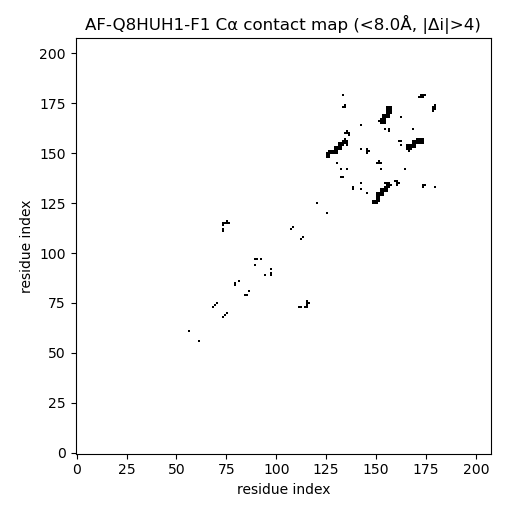.448 25.009 1.00 96.56 188 LEU A O 1
ATOM 1543 N N . THR A 1 189 ? -5.816 -2.294 25.539 1.00 97.88 189 THR A N 1
ATOM 1544 C CA . THR A 1 189 ? -5.820 -2.676 26.957 1.00 97.88 189 THR A CA 1
ATOM 1545 C C . THR A 1 189 ? -5.938 -4.190 27.122 1.00 97.88 189 THR A C 1
ATOM 1547 O O . THR A 1 189 ? -5.167 -4.797 27.871 1.00 97.88 189 THR A O 1
ATOM 1550 N N . ARG A 1 190 ? -6.860 -4.822 26.386 1.00 96.50 190 ARG A N 1
ATOM 1551 C CA . ARG A 1 190 ? -7.097 -6.270 26.459 1.00 96.50 190 ARG A CA 1
ATOM 1552 C C . ARG A 1 190 ? -5.976 -7.088 25.827 1.00 96.50 190 ARG A C 1
ATOM 1554 O O . ARG A 1 190 ? -5.554 -8.069 26.431 1.00 96.50 190 ARG A O 1
ATOM 1561 N N . ILE A 1 191 ? -5.417 -6.650 24.701 1.00 95.19 191 ILE A N 1
ATOM 1562 C CA . ILE A 1 191 ? -4.265 -7.295 24.054 1.00 95.19 191 ILE A CA 1
ATOM 1563 C C . ILE A 1 191 ? -3.044 -7.268 24.983 1.00 95.19 191 ILE A C 1
ATOM 1565 O O . ILE A 1 191 ? -2.380 -8.287 25.176 1.00 95.19 191 ILE A O 1
ATOM 1569 N N . ARG A 1 192 ? -2.763 -6.126 25.627 1.00 96.31 192 ARG A N 1
ATOM 1570 C CA . ARG A 1 192 ? -1.662 -6.011 26.599 1.00 96.31 192 ARG A CA 1
ATOM 1571 C C . ARG A 1 192 ? -1.864 -6.919 27.808 1.00 96.31 192 ARG A C 1
ATOM 1573 O O . ARG A 1 192 ? -0.911 -7.555 28.258 1.00 96.31 192 ARG A O 1
ATOM 1580 N N . LEU A 1 193 ? -3.088 -6.986 28.331 1.00 96.75 193 LEU A N 1
ATOM 1581 C CA . LEU A 1 193 ? -3.438 -7.883 29.430 1.00 96.75 193 LEU A CA 1
ATOM 1582 C C . LEU A 1 193 ? -3.246 -9.352 29.025 1.00 96.75 193 LEU A C 1
ATOM 1584 O O . LEU A 1 193 ? -2.565 -10.087 29.739 1.00 96.75 193 LEU A O 1
ATOM 1588 N N . ALA A 1 194 ? -3.740 -9.756 27.853 1.00 95.31 194 ALA A N 1
ATOM 1589 C CA . ALA A 1 194 ? -3.555 -11.104 27.318 1.00 95.31 194 ALA A CA 1
ATOM 1590 C C . ALA A 1 194 ? -2.067 -11.454 27.146 1.00 95.31 194 ALA A C 1
ATOM 1592 O O . ALA A 1 194 ? -1.634 -12.545 27.517 1.00 95.31 194 ALA A O 1
ATOM 1593 N N . HIS A 1 195 ? -1.250 -10.509 26.672 1.00 94.56 195 HIS A N 1
ATOM 1594 C CA . HIS A 1 195 ? 0.196 -10.697 26.568 1.00 94.56 195 HIS A CA 1
ATOM 1595 C C . HIS A 1 195 ? 0.860 -10.903 27.940 1.00 94.56 195 HIS A C 1
ATOM 1597 O O . HIS A 1 195 ? 1.661 -11.825 28.104 1.00 94.56 195 HIS A O 1
ATOM 1603 N N . LYS A 1 196 ? 0.509 -10.093 28.952 1.00 95.12 196 LYS A N 1
ATOM 1604 C CA . LYS A 1 196 ? 1.009 -10.268 30.331 1.00 95.12 196 LYS A CA 1
ATOM 1605 C C . LYS A 1 196 ? 0.642 -11.645 30.891 1.00 95.12 196 LYS A C 1
ATOM 1607 O O . LYS A 1 196 ? 1.495 -12.313 31.476 1.00 95.12 196 LYS A O 1
ATOM 1612 N N . ILE A 1 197 ? -0.597 -12.084 30.666 1.00 95.38 197 ILE A N 1
ATOM 1613 C CA . ILE A 1 197 ? -1.086 -13.406 31.072 1.00 95.38 197 ILE A CA 1
ATOM 1614 C C . ILE A 1 197 ? -0.285 -14.517 30.381 1.00 95.38 197 ILE A C 1
ATOM 1616 O O . ILE A 1 197 ? 0.232 -15.404 31.058 1.00 95.38 197 ILE A O 1
ATOM 1620 N N . LYS A 1 198 ?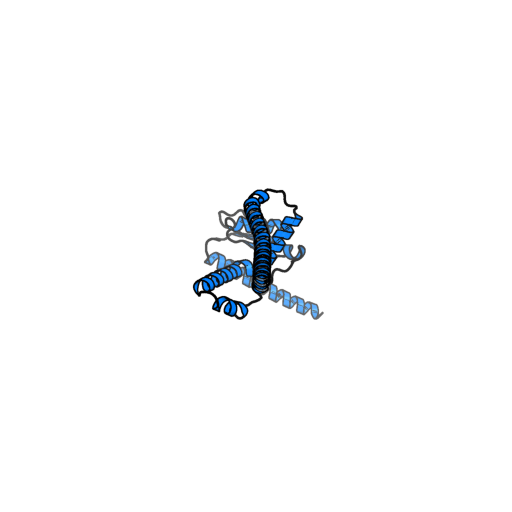 -0.087 -14.431 29.059 1.00 92.88 198 LYS A N 1
ATOM 1621 C CA . LYS A 1 198 ? 0.711 -15.393 28.280 1.00 92.88 198 LYS A CA 1
ATOM 1622 C C . LYS A 1 198 ? 2.139 -15.534 28.814 1.00 92.88 198 LYS A C 1
ATOM 1624 O O . LYS A 1 198 ? 2.637 -16.649 28.958 1.00 92.88 198 LYS A O 1
ATOM 1629 N N . VAL A 1 199 ? 2.797 -14.417 29.136 1.00 92.31 199 VAL A N 1
ATOM 1630 C CA . VAL A 1 199 ? 4.152 -14.424 29.716 1.00 92.31 199 VAL A CA 1
ATOM 1631 C C . VAL A 1 199 ? 4.163 -15.089 31.096 1.00 92.31 199 VAL A C 1
ATOM 1633 O O . VAL A 1 199 ? 5.076 -15.864 31.380 1.00 92.31 199 VAL A O 1
ATOM 1636 N N . LYS A 1 200 ? 3.155 -14.833 31.945 1.00 91.81 200 LYS A N 1
ATOM 1637 C CA . LYS A 1 200 ? 3.029 -15.475 33.265 1.00 91.81 200 LYS A CA 1
ATOM 1638 C C . LYS A 1 200 ? 2.849 -16.990 33.133 1.00 91.81 200 LYS A C 1
ATOM 1640 O O . LYS A 1 200 ? 3.597 -17.728 33.764 1.00 91.81 200 LYS A O 1
ATOM 1645 N N . PHE A 1 201 ? 1.947 -17.445 32.261 1.00 91.88 201 PHE A N 1
ATOM 1646 C CA . PHE A 1 201 ? 1.737 -18.874 32.002 1.00 91.88 201 PHE A CA 1
ATOM 1647 C C . PHE A 1 201 ? 3.004 -19.574 31.503 1.00 91.88 201 PHE A C 1
ATOM 1649 O O . PHE A 1 201 ? 3.343 -20.636 32.016 1.00 91.88 201 PHE A O 1
ATOM 1656 N N . LYS A 1 202 ? 3.753 -18.950 30.582 1.00 89.25 202 LYS A N 1
ATOM 1657 C CA . LYS A 1 202 ? 5.022 -19.504 30.085 1.00 89.25 202 LYS A CA 1
ATOM 1658 C C . LYS A 1 202 ? 6.075 -19.647 31.192 1.00 89.25 202 LYS A C 1
ATOM 1660 O O . LYS A 1 202 ? 6.838 -20.603 31.190 1.00 89.25 202 LYS A O 1
ATOM 1665 N N . LYS A 1 203 ? 6.128 -18.713 32.150 1.00 85.88 203 LYS A N 1
ATOM 1666 C CA . LYS A 1 203 ? 7.030 -18.817 33.312 1.00 85.88 203 LYS A CA 1
ATOM 1667 C C . LYS A 1 203 ? 6.615 -19.942 34.259 1.00 85.88 203 LYS A C 1
ATOM 1669 O O . LYS A 1 203 ? 7.484 -20.629 34.779 1.00 85.88 203 LYS A O 1
ATOM 1674 N N . THR A 1 204 ? 5.316 -20.135 34.480 1.00 87.06 204 THR A N 1
ATOM 1675 C CA . THR A 1 204 ? 4.805 -21.220 35.330 1.00 87.06 204 THR A CA 1
ATOM 1676 C C . THR A 1 204 ? 5.045 -22.593 34.705 1.00 87.06 204 THR A C 1
ATOM 1678 O O . THR A 1 204 ? 5.433 -23.508 35.419 1.00 87.06 204 THR A O 1
ATOM 1681 N N . SER A 1 205 ? 4.876 -22.736 33.385 1.00 80.56 205 SER A N 1
ATOM 1682 C CA . SER A 1 205 ? 5.136 -24.000 32.681 1.00 80.56 205 SER A CA 1
ATOM 1683 C C . SER A 1 205 ? 6.618 -24.374 32.611 1.00 80.56 205 SER A C 1
ATOM 1685 O O . SER A 1 205 ? 6.915 -25.537 32.422 1.00 80.56 205 SER A O 1
ATOM 1687 N N . LEU A 1 206 ? 7.535 -23.405 32.727 1.00 79.69 206 LEU A N 1
ATOM 1688 C CA . LEU A 1 206 ? 8.987 -23.644 32.757 1.00 79.69 206 LEU A CA 1
ATOM 1689 C C . LEU A 1 206 ? 9.519 -23.998 34.156 1.00 79.69 206 LEU A C 1
ATOM 1691 O O . LEU A 1 206 ? 10.678 -24.373 34.280 1.00 79.69 206 LEU A O 1
ATOM 1695 N N . LYS A 1 207 ? 8.718 -23.790 35.210 1.00 73.81 207 LYS A N 1
ATOM 1696 C CA . LYS A 1 207 ? 9.079 -24.118 36.600 1.00 73.81 207 LYS A CA 1
ATOM 1697 C C . LYS A 1 207 ? 8.635 -25.520 37.029 1.00 73.81 207 LYS A C 1
ATOM 1699 O O . LYS A 1 207 ? 9.054 -25.960 38.093 1.00 73.81 207 LYS A O 1
ATOM 1704 N N . LYS A 1 208 ? 7.737 -26.144 36.267 1.00 59.75 208 LYS A N 1
ATOM 1705 C CA . LYS A 1 208 ? 7.355 -27.550 36.416 1.00 59.75 208 LYS A CA 1
ATOM 1706 C C . LYS A 1 208 ? 8.229 -28.382 35.493 1.00 59.75 208 LYS A C 1
ATOM 1708 O O . LYS A 1 208 ? 8.534 -29.518 35.893 1.00 59.75 208 LYS A O 1
#

Organism: Chlamydomonas reinhardtii (NCBI:txid3055)

Secondary structure (DSSP, 8-state):
-HHHHHHHHHHHHHHHHHHHHHHHHHHHHHHHHHHHHHHHHHHHHHHHTTGGGGS---HHHHHHHHHHHHHHHS-S---S-HHHHHHHHHTTS-HHHHHHHHHHHHHHHHHHHHHHT-----HHHHHT-EEEES-TTTTHHHHHHHHHHT-EEEEEE-TTS-GGG-SEEEE--SS-HHHHHHHHHHHHHHHHHHHHHHHHHHHHHTT-